Protein AF-A0A923TFW1-F1 (afdb_monomer_lite)

Foldseek 3Di:
DDFAEEEEEDEQQELFHFQLVLLLLVVSVVVCVVRNGAYEYEYAQQAQAQNSHWAWFAFPPPRHIDIDGFDFPDPQSNQFGRQQFTFGDPPRLVVVLVVCVRTFDPVLSVQSNPQDDGTSSSSSVSSCVSVVSCVRYHYDYLLALVLQQQFDDDQWKWFFDDDPNGTGTFTQDNVRWTWGDPDDPDIDTDDRDDDDSSRIGHDLACHVLRNCSRSVHQEYAAEPVRVVRHDCVSPVNYHYDYRDDDPSRSHGDRD

Radius of gyration: 18.61 Å; chains: 1; bounding box: 40×53×48 Å

Sequence (255 aa):
MSVPVICFGQQPCGFFPRRFLYAKFLTARKLQAEIGGEIVFFYHDSDHDPRETQTTLRHRKTDAPLTFNFAFTNKTQRKFSPLYAKKIPAGWRDTTARQLPAYVAPHYVEIFKAITADTIADFCLEMYRAMNLLEGIRVVRSGDPVFRRAACPIRDFFVDVPHEGELVRARCAADGTLQLHEGGSSFITLPVIPFDAAQISPSRDSRLRWMQSVLHCTHYVAGAGEQAYLNHADAPEITFVTRDAIDRSDEAYAD

Structure (mmCIF, N/CA/C/O backbone):
data_AF-A0A923TFW1-F1
#
_entry.id   AF-A0A923TFW1-F1
#
loop_
_atom_site.group_PDB
_atom_site.id
_atom_site.type_symbol
_atom_site.label_atom_id
_atom_site.label_alt_id
_atom_site.label_comp_id
_atom_site.label_asym_id
_atom_site.label_entity_id
_atom_site.label_seq_id
_atom_site.pdbx_PDB_ins_code
_atom_site.Cartn_x
_atom_site.Cartn_y
_atom_site.Cartn_z
_atom_site.occupancy
_atom_site.B_iso_or_equiv
_atom_site.auth_seq_id
_atom_site.auth_comp_id
_atom_site.auth_asym_id
_atom_site.auth_atom_id
_atom_site.pdbx_PDB_model_num
ATOM 1 N N . MET A 1 1 ? -14.209 -28.381 9.411 1.00 61.25 1 MET A N 1
ATOM 2 C CA . MET A 1 1 ? -14.404 -27.158 8.602 1.00 61.25 1 MET A CA 1
ATOM 3 C C . MET A 1 1 ? -13.100 -26.385 8.645 1.00 61.25 1 MET A C 1
ATOM 5 O O . MET A 1 1 ? -12.467 -26.402 9.696 1.00 61.25 1 MET A O 1
ATOM 9 N N . SER A 1 2 ? -12.652 -25.802 7.533 1.00 81.56 2 SER A N 1
ATOM 10 C CA . SER A 1 2 ? -11.473 -24.929 7.545 1.00 81.56 2 SER A CA 1
ATOM 11 C C . SER A 1 2 ? -11.760 -23.690 8.391 1.00 81.56 2 SER A C 1
ATOM 13 O O . SER A 1 2 ? -12.883 -23.187 8.395 1.00 81.56 2 SER A O 1
ATOM 15 N N . VAL A 1 3 ? -10.756 -23.223 9.129 1.00 92.00 3 VAL A N 1
ATOM 16 C CA . VAL A 1 3 ? -10.849 -21.984 9.909 1.00 92.00 3 VAL A CA 1
ATOM 17 C C . VAL A 1 3 ? -11.064 -20.811 8.938 1.00 92.00 3 VAL A C 1
ATOM 19 O O . VAL A 1 3 ? -10.355 -20.760 7.929 1.00 92.00 3 VAL A O 1
ATOM 22 N N . PRO A 1 4 ? -12.022 -19.894 9.182 1.00 96.94 4 PRO A N 1
ATOM 23 C CA . PRO A 1 4 ? -12.229 -18.744 8.310 1.00 96.94 4 PRO A CA 1
ATOM 24 C C . PRO A 1 4 ? -10.965 -17.892 8.170 1.00 96.94 4 PRO A C 1
ATOM 26 O O . PRO A 1 4 ? -10.276 -17.602 9.147 1.00 96.94 4 PRO A O 1
ATOM 29 N N . VAL A 1 5 ? -10.692 -17.467 6.941 1.00 98.25 5 VAL A N 1
ATOM 30 C CA . VAL A 1 5 ? -9.654 -16.489 6.605 1.00 98.25 5 VAL A CA 1
ATOM 31 C C . VAL A 1 5 ? -10.361 -15.236 6.098 1.00 98.25 5 VAL A C 1
ATOM 33 O O . VAL A 1 5 ? -11.019 -15.282 5.050 1.00 98.25 5 VAL A O 1
ATOM 36 N N . ILE A 1 6 ? -10.262 -14.152 6.867 1.00 98.75 6 ILE A N 1
ATOM 37 C CA . ILE A 1 6 ? -10.870 -12.847 6.597 1.00 98.75 6 ILE A CA 1
ATOM 38 C C . ILE A 1 6 ? -9.790 -11.934 6.025 1.00 98.75 6 ILE A C 1
ATOM 40 O O . ILE A 1 6 ? -8.920 -11.450 6.748 1.00 98.75 6 ILE A O 1
ATOM 44 N N . CYS A 1 7 ? -9.840 -11.692 4.721 1.00 98.38 7 CYS A N 1
ATOM 45 C CA . CYS A 1 7 ? -8.867 -10.867 4.020 1.00 98.38 7 CYS A CA 1
ATOM 46 C C . CYS A 1 7 ? -9.390 -9.464 3.731 1.00 98.38 7 CYS A C 1
ATOM 48 O O . CYS A 1 7 ? -10.580 -9.243 3.519 1.00 98.38 7 CYS A O 1
ATOM 50 N N . PHE A 1 8 ? -8.466 -8.522 3.612 1.00 98.12 8 PHE A N 1
ATOM 51 C CA . PHE A 1 8 ? -8.669 -7.292 2.854 1.00 98.12 8 PHE A CA 1
ATOM 52 C C . PHE A 1 8 ? -7.340 -6.807 2.292 1.00 98.12 8 PHE A C 1
ATOM 54 O O . PHE A 1 8 ? -6.283 -6.997 2.897 1.00 98.12 8 PHE A O 1
ATOM 61 N N . GLY A 1 9 ? -7.399 -6.178 1.123 1.00 96.56 9 GLY A N 1
ATOM 62 C CA . GLY A 1 9 ? -6.242 -5.606 0.452 1.00 96.56 9 GLY A CA 1
ATOM 63 C C . GLY A 1 9 ? -6.182 -4.088 0.584 1.00 96.56 9 GLY A C 1
ATOM 64 O O . GLY A 1 9 ? -7.220 -3.422 0.542 1.00 96.56 9 GLY A O 1
ATOM 65 N N . GLN A 1 10 ? -4.981 -3.524 0.735 1.00 97.12 10 GLN A N 1
ATOM 66 C CA . GLN A 1 10 ? -4.751 -2.087 0.545 1.00 97.12 10 GLN A CA 1
ATOM 67 C C . GLN A 1 10 ? -3.275 -1.774 0.280 1.00 97.12 10 GLN A C 1
ATOM 69 O O . GLN A 1 10 ? -2.381 -2.383 0.864 1.00 97.12 10 GLN A O 1
ATOM 74 N N . GLN A 1 11 ? -3.021 -0.800 -0.595 1.00 96.75 11 GLN A N 1
ATOM 75 C CA . GLN A 1 11 ? -1.691 -0.203 -0.775 1.00 96.75 11 GLN A CA 1
ATOM 76 C C . GLN A 1 11 ? -1.267 0.567 0.488 1.00 96.75 11 GLN A C 1
ATOM 78 O O . GLN A 1 11 ? -2.133 0.950 1.275 1.00 96.75 11 GLN A O 1
ATOM 83 N N . PRO A 1 12 ? 0.030 0.865 0.678 1.00 97.81 12 PRO A N 1
ATOM 84 C CA . PRO A 1 12 ? 0.447 1.947 1.568 1.00 97.81 12 PRO A CA 1
ATOM 85 C C . PRO A 1 12 ? -0.367 3.220 1.269 1.00 97.81 12 PRO A C 1
ATOM 87 O O . PRO A 1 12 ? -0.209 3.815 0.204 1.00 97.81 12 PRO A O 1
ATOM 90 N N . CYS A 1 13 ? -1.271 3.611 2.174 1.00 95.88 13 CYS A N 1
ATOM 91 C CA . CYS A 1 13 ? -2.245 4.678 1.927 1.00 95.88 13 CYS A CA 1
ATOM 92 C C . CYS A 1 13 ? -2.162 5.796 2.976 1.00 95.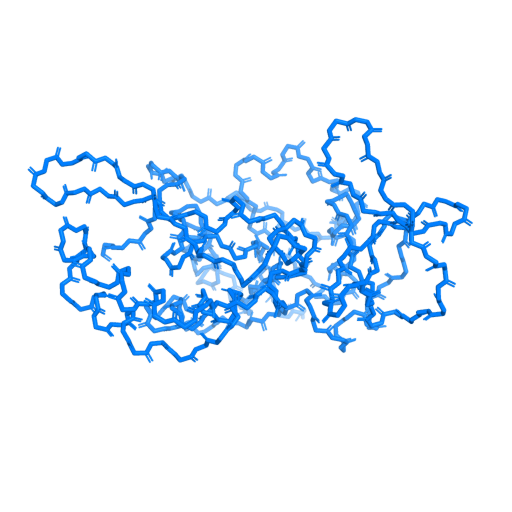88 13 CYS A C 1
ATOM 94 O O . CYS A 1 13 ? -3.109 6.055 3.718 1.00 95.88 13 CYS A O 1
ATOM 96 N N . GLY A 1 14 ? -0.985 6.416 3.058 1.00 97.06 14 GLY A N 1
ATOM 97 C CA . GLY A 1 14 ? -0.655 7.482 4.005 1.00 97.06 14 GLY A CA 1
ATOM 98 C C . GLY A 1 14 ? 0.134 6.977 5.209 1.00 97.06 14 GLY A C 1
ATOM 99 O O . GLY A 1 14 ? -0.030 5.829 5.616 1.00 97.06 14 GLY A O 1
ATOM 100 N N . PHE A 1 15 ? 1.002 7.815 5.783 1.00 97.25 15 PHE A N 1
ATOM 101 C CA . PHE A 1 15 ? 1.741 7.442 6.998 1.00 97.25 15 PHE A CA 1
ATOM 102 C C . PHE A 1 15 ? 0.812 7.341 8.212 1.00 97.25 15 PHE A C 1
ATOM 104 O O . PHE A 1 15 ? 0.999 6.473 9.051 1.00 97.25 15 PHE A O 1
ATOM 111 N N . PHE A 1 16 ? -0.242 8.153 8.255 1.00 98.38 16 PHE A N 1
ATOM 112 C CA . PHE A 1 16 ? -1.469 7.800 8.963 1.00 98.38 16 PHE A CA 1
ATOM 113 C C . PHE A 1 16 ? -2.412 7.157 7.939 1.00 98.38 16 PHE A C 1
ATOM 115 O O . PHE A 1 16 ? -2.596 7.739 6.864 1.00 98.38 16 PHE A O 1
ATOM 122 N N . PRO A 1 17 ? -2.981 5.970 8.210 1.00 97.94 17 PRO A N 1
ATOM 123 C CA . PRO A 1 17 ? -3.784 5.273 7.216 1.00 97.94 17 PRO A CA 1
ATOM 124 C C . PRO A 1 17 ? -5.035 6.086 6.906 1.00 97.94 17 PRO A C 1
ATOM 126 O O . PRO A 1 17 ? -5.664 6.631 7.814 1.00 97.94 17 PRO A O 1
ATOM 129 N N . ARG A 1 18 ? -5.440 6.142 5.636 1.00 98.19 18 ARG A N 1
ATOM 130 C CA . ARG A 1 18 ? -6.745 6.709 5.274 1.00 98.19 18 ARG A CA 1
ATOM 131 C C . ARG A 1 18 ? -7.878 6.026 6.044 1.00 98.19 18 ARG A C 1
ATOM 133 O O . ARG A 1 18 ? -7.847 4.818 6.295 1.00 98.19 18 ARG A O 1
ATOM 140 N N . ARG A 1 19 ? -8.914 6.794 6.375 1.00 97.94 19 ARG A N 1
ATOM 141 C CA . ARG A 1 19 ? -10.078 6.358 7.157 1.00 97.94 19 ARG A CA 1
ATOM 142 C C . ARG A 1 19 ? -10.769 5.142 6.548 1.00 97.94 19 ARG A C 1
ATOM 144 O O . ARG A 1 19 ? -11.216 4.269 7.286 1.00 97.94 19 ARG A O 1
ATOM 151 N N . PHE A 1 20 ? -10.801 4.999 5.221 1.00 97.06 20 PHE A N 1
ATOM 152 C CA . PHE A 1 20 ? -11.355 3.786 4.611 1.00 97.06 20 PHE A CA 1
ATOM 153 C C . PHE A 1 20 ? -10.559 2.510 4.934 1.00 97.06 20 PHE A C 1
ATOM 155 O O . PHE A 1 20 ? -11.159 1.437 4.972 1.00 97.06 20 PHE A O 1
ATOM 162 N N . LEU A 1 21 ? -9.236 2.590 5.141 1.00 97.88 21 LEU A N 1
ATOM 163 C CA . LEU A 1 21 ? -8.425 1.437 5.546 1.00 97.88 21 LEU A CA 1
ATOM 164 C C . LEU A 1 21 ? -8.691 1.124 7.017 1.00 97.88 21 LEU A C 1
ATOM 166 O O . LEU A 1 21 ? -8.893 -0.034 7.369 1.00 97.88 21 LEU A O 1
ATOM 170 N N . TYR A 1 22 ? -8.796 2.157 7.853 1.00 97.94 22 TYR A N 1
ATOM 171 C CA . TYR A 1 22 ? -9.239 1.990 9.234 1.00 97.94 22 TYR A CA 1
ATOM 172 C C . TYR A 1 22 ? -10.606 1.289 9.327 1.00 97.94 22 TYR A C 1
ATOM 174 O O . TYR A 1 22 ? -10.758 0.322 10.071 1.00 97.94 22 TYR A O 1
ATOM 182 N N . ALA A 1 23 ? -11.569 1.684 8.492 1.00 97.94 23 ALA A N 1
ATOM 183 C CA . ALA A 1 23 ? -12.864 1.014 8.409 1.00 97.94 23 ALA A CA 1
ATOM 184 C C . ALA A 1 23 ? -12.744 -0.465 7.987 1.00 97.94 23 ALA A C 1
ATOM 186 O O . ALA A 1 23 ? -13.443 -1.304 8.545 1.00 97.94 23 ALA A O 1
ATOM 187 N N . LYS A 1 24 ? -11.824 -0.821 7.073 1.00 98.31 24 LYS A N 1
ATOM 188 C CA . LYS A 1 24 ? -11.543 -2.235 6.746 1.00 98.31 24 LYS A CA 1
ATOM 189 C C . LYS A 1 24 ? -11.044 -3.013 7.972 1.00 98.31 24 LYS A C 1
ATOM 191 O O . LYS A 1 24 ? -11.519 -4.125 8.194 1.00 98.31 24 LYS A O 1
ATOM 196 N N . PHE A 1 25 ? -10.157 -2.431 8.791 1.00 98.12 25 PHE A N 1
ATOM 197 C CA . PHE A 1 25 ? -9.706 -3.061 10.043 1.00 98.12 25 PHE A CA 1
ATOM 198 C C . PHE A 1 25 ? -10.873 -3.318 11.002 1.00 98.12 25 PHE A C 1
ATOM 200 O O . PHE A 1 25 ? -10.996 -4.421 11.535 1.00 98.12 25 PHE A O 1
ATOM 207 N N . LEU A 1 26 ? -11.746 -2.326 11.206 1.00 98.00 26 LEU A N 1
ATOM 208 C CA . LEU A 1 26 ? -12.904 -2.465 12.092 1.00 98.00 26 LEU A CA 1
ATOM 209 C C . LEU A 1 26 ? -13.892 -3.519 11.595 1.00 98.00 26 LEU A C 1
ATOM 211 O O . LEU A 1 26 ? -14.289 -4.390 12.368 1.00 98.00 26 LEU A O 1
ATOM 215 N N . THR A 1 27 ? -14.244 -3.489 10.309 1.00 98.50 27 THR A N 1
ATOM 216 C CA . THR A 1 27 ? -15.167 -4.469 9.732 1.00 98.50 27 THR A CA 1
ATOM 217 C C . THR A 1 27 ? -14.594 -5.884 9.804 1.00 98.50 27 THR A C 1
ATOM 219 O O . THR A 1 27 ? -15.316 -6.810 10.164 1.00 98.50 27 THR A O 1
ATOM 222 N N . ALA A 1 28 ? -13.296 -6.071 9.540 1.00 98.50 28 ALA A N 1
ATOM 223 C CA . ALA A 1 28 ? -12.659 -7.382 9.659 1.00 98.50 28 ALA A CA 1
ATOM 224 C C . ALA A 1 28 ? -12.670 -7.909 11.103 1.00 98.50 28 ALA A C 1
ATOM 226 O O . ALA A 1 28 ? -12.955 -9.083 11.319 1.00 98.50 28 ALA A O 1
ATOM 227 N N . ARG A 1 29 ? -12.419 -7.044 12.096 1.00 98.56 29 ARG A N 1
ATOM 228 C CA . ARG A 1 29 ? -12.490 -7.400 13.526 1.00 98.56 29 ARG A CA 1
ATOM 229 C C . ARG A 1 29 ? -13.905 -7.750 13.967 1.00 98.56 29 ARG A C 1
ATOM 231 O O . ARG A 1 29 ? -14.094 -8.739 14.667 1.00 98.56 29 ARG A O 1
ATOM 238 N N . LYS A 1 30 ? -14.898 -6.972 13.533 1.00 98.38 30 LYS A N 1
ATOM 239 C CA . LYS A 1 30 ? -16.309 -7.271 13.785 1.00 98.38 30 LYS A CA 1
ATOM 240 C C . LYS A 1 30 ? -16.683 -8.636 13.206 1.00 98.38 30 LYS A C 1
ATOM 242 O O . LYS A 1 30 ? -17.218 -9.470 13.924 1.00 98.38 30 LYS A O 1
ATOM 247 N N . LEU A 1 31 ? -16.317 -8.888 11.949 1.00 98.38 31 LEU A N 1
ATOM 248 C CA . LEU A 1 31 ? -16.569 -10.171 11.302 1.00 98.38 31 LEU A CA 1
ATOM 249 C C . LEU A 1 31 ? -15.861 -11.321 12.034 1.00 98.38 31 LEU A C 1
ATOM 251 O O . LEU A 1 31 ? -16.484 -12.339 12.304 1.00 98.38 31 LEU A O 1
ATOM 255 N N . GLN A 1 32 ? -14.597 -11.149 12.431 1.00 98.44 32 GLN A N 1
ATOM 256 C CA . GLN A 1 32 ? -13.861 -12.150 13.211 1.00 98.44 32 GLN A CA 1
ATOM 257 C C . GLN A 1 32 ? -14.540 -12.452 14.554 1.00 98.44 32 GLN A C 1
ATOM 259 O O . GLN A 1 32 ? -14.561 -13.603 14.977 1.00 98.44 32 GLN A O 1
ATOM 264 N N . ALA A 1 33 ? -15.118 -11.455 15.228 1.00 98.19 33 ALA A N 1
ATOM 265 C CA . ALA A 1 33 ? -15.872 -11.682 16.460 1.00 98.19 33 ALA A CA 1
ATOM 266 C C . ALA A 1 33 ? -17.159 -12.499 16.227 1.00 98.19 33 ALA A C 1
ATOM 268 O O . ALA A 1 33 ? -17.591 -13.223 17.121 1.00 98.19 33 ALA A O 1
ATOM 269 N N . GLU A 1 34 ? -17.754 -12.403 15.035 1.00 97.81 34 GLU A N 1
ATOM 270 C CA . GLU A 1 34 ? -18.970 -13.130 14.653 1.00 97.81 34 GLU A CA 1
ATOM 271 C C . GLU A 1 34 ? -18.682 -14.573 14.207 1.00 97.81 34 GLU A C 1
ATOM 273 O O . GLU A 1 34 ? -19.404 -15.489 14.600 1.00 97.81 34 GLU A O 1
ATOM 278 N N . ILE A 1 35 ? -17.637 -14.792 13.397 1.00 97.56 35 ILE A N 1
ATOM 279 C CA . ILE A 1 35 ? -17.378 -16.093 12.743 1.00 97.56 35 ILE A CA 1
ATOM 280 C C . ILE A 1 35 ? -16.080 -16.782 13.190 1.00 97.56 35 ILE A C 1
ATOM 282 O O . ILE A 1 35 ? -15.797 -17.906 12.770 1.00 97.56 35 ILE A O 1
ATOM 286 N N . GLY A 1 36 ? -15.280 -16.132 14.035 1.00 97.44 36 GLY A N 1
ATOM 287 C CA . GLY A 1 36 ? -13.929 -16.565 14.382 1.00 97.44 36 GLY A CA 1
ATOM 288 C C . GLY A 1 36 ? -12.938 -16.412 13.222 1.00 97.44 36 GLY A C 1
ATOM 289 O O . GLY A 1 36 ? -13.168 -15.687 12.256 1.00 97.44 36 GLY A O 1
ATOM 290 N N . GLY A 1 37 ? -11.817 -17.127 13.313 1.00 97.00 37 GLY A N 1
ATOM 291 C CA . GLY A 1 37 ? -10.827 -17.209 12.238 1.00 97.00 37 GLY A CA 1
ATOM 292 C C . GLY A 1 37 ? -9.665 -16.225 12.334 1.00 97.00 37 GLY A C 1
ATOM 293 O O . GLY A 1 37 ? -9.464 -15.570 13.358 1.00 97.00 37 GLY A O 1
ATOM 294 N N . GLU A 1 38 ? -8.865 -16.155 11.270 1.00 98.12 38 GLU A N 1
ATOM 295 C CA . GLU A 1 38 ? -7.732 -15.232 11.164 1.00 98.12 38 GLU A CA 1
ATOM 296 C C . GLU A 1 38 ? -8.070 -14.014 10.302 1.00 98.12 38 GLU A C 1
ATOM 298 O O . GLU A 1 38 ? -8.762 -14.123 9.288 1.00 98.12 38 GLU A O 1
ATOM 303 N N . ILE A 1 39 ? -7.535 -12.854 10.686 1.00 98.81 39 ILE A N 1
ATOM 304 C CA . ILE A 1 39 ? -7.571 -11.651 9.855 1.00 98.81 39 ILE A CA 1
ATOM 305 C C . ILE A 1 39 ? -6.241 -11.525 9.122 1.00 98.81 39 ILE A C 1
ATOM 307 O O . ILE A 1 39 ? -5.171 -11.557 9.737 1.00 98.81 39 ILE A O 1
ATOM 311 N N . VAL A 1 40 ? -6.314 -11.312 7.813 1.00 98.81 40 VAL A N 1
ATOM 312 C CA . VAL A 1 40 ? -5.158 -11.134 6.942 1.00 98.81 40 VAL A CA 1
ATOM 313 C C . VAL A 1 40 ? -5.249 -9.792 6.232 1.00 98.81 40 VAL A C 1
ATOM 315 O O . VAL A 1 40 ? -6.148 -9.540 5.429 1.00 98.81 40 VAL A O 1
ATOM 318 N N . PHE A 1 41 ? -4.273 -8.932 6.497 1.00 98.81 41 PHE A N 1
ATOM 319 C CA . PHE A 1 41 ? -4.081 -7.709 5.738 1.00 98.81 41 PHE A CA 1
ATOM 320 C C . PHE A 1 41 ? -3.115 -7.972 4.586 1.00 98.81 41 PHE A C 1
ATOM 322 O O . PHE A 1 41 ? -1.909 -8.140 4.792 1.00 98.81 41 PHE A O 1
ATOM 329 N N . PHE A 1 42 ? -3.642 -7.986 3.364 1.00 98.56 42 PHE A N 1
ATOM 330 C CA . PHE A 1 42 ? -2.835 -8.101 2.163 1.00 98.56 42 PHE A CA 1
ATOM 331 C C . PHE A 1 42 ? -2.334 -6.718 1.720 1.00 98.56 42 PHE A C 1
ATOM 333 O O . PHE A 1 42 ? -3.032 -5.920 1.093 1.00 98.56 42 PHE A O 1
ATOM 340 N N . TYR A 1 43 ? -1.098 -6.422 2.097 1.00 98.69 43 TYR A N 1
ATOM 341 C CA . TYR A 1 43 ? -0.455 -5.136 1.911 1.00 98.69 43 TYR A CA 1
ATOM 342 C C . TYR A 1 43 ? 0.125 -5.005 0.498 1.00 98.69 43 TYR A C 1
ATOM 344 O O . TYR A 1 43 ? 1.117 -5.654 0.155 1.00 98.69 43 TYR A O 1
ATOM 352 N N . HIS A 1 44 ? -0.497 -4.168 -0.335 1.00 96.81 44 HIS A N 1
ATOM 353 C CA . HIS A 1 44 ? -0.162 -3.994 -1.755 1.00 96.81 44 HIS A CA 1
ATOM 354 C C . HIS A 1 44 ? 1.019 -3.034 -1.986 1.00 96.81 44 HIS A C 1
ATOM 356 O O . HIS A 1 44 ? 0.934 -2.068 -2.745 1.00 96.81 44 HIS A O 1
ATOM 362 N N . ASP A 1 45 ? 2.127 -3.270 -1.303 1.00 98.31 45 ASP A N 1
ATOM 363 C CA . ASP A 1 45 ? 3.361 -2.489 -1.401 1.00 98.31 45 ASP A CA 1
ATOM 364 C C . ASP A 1 45 ? 4.152 -2.663 -2.709 1.00 98.31 45 ASP A C 1
ATOM 366 O O . ASP A 1 45 ? 5.092 -1.907 -2.957 1.00 98.31 45 ASP A O 1
ATOM 370 N N . SER A 1 46 ? 3.774 -3.619 -3.563 1.00 97.81 46 SER A N 1
ATOM 371 C CA . SER A 1 46 ? 4.314 -3.750 -4.914 1.00 97.81 46 SER A CA 1
ATOM 372 C C . SER A 1 46 ? 3.766 -2.692 -5.859 1.00 97.81 46 SER A C 1
ATOM 374 O O . SER A 1 46 ? 4.335 -2.500 -6.919 1.00 97.81 46 SER A O 1
ATOM 376 N N . ASP A 1 47 ? 2.649 -2.029 -5.552 1.00 96.38 47 ASP A N 1
ATOM 377 C CA . ASP A 1 47 ? 2.199 -0.913 -6.385 1.00 96.38 47 ASP A CA 1
ATOM 378 C C . ASP A 1 47 ? 3.227 0.234 -6.351 1.00 96.38 47 ASP A C 1
ATOM 380 O O . ASP A 1 47 ? 4.045 0.302 -5.438 1.00 96.38 47 ASP A O 1
ATOM 384 N N . HIS A 1 48 ? 3.228 1.117 -7.348 1.00 95.94 48 HIS A N 1
ATOM 385 C CA . HIS A 1 48 ? 4.212 2.193 -7.469 1.00 95.94 48 HIS A CA 1
ATOM 386 C C . HIS A 1 48 ? 3.597 3.597 -7.426 1.00 95.94 48 HIS A C 1
ATOM 388 O O . HIS A 1 48 ? 4.362 4.559 -7.512 1.00 95.94 48 HIS A O 1
ATOM 394 N N . ASP A 1 49 ? 2.273 3.756 -7.301 1.00 95.56 49 ASP A N 1
ATOM 395 C CA . ASP A 1 49 ? 1.636 5.079 -7.326 1.00 95.56 49 ASP A CA 1
ATOM 396 C C . ASP A 1 49 ? 1.923 5.890 -6.041 1.00 95.56 49 ASP A C 1
ATOM 398 O O . ASP A 1 49 ? 1.394 5.577 -4.972 1.00 95.56 49 ASP A O 1
ATOM 402 N N . PRO A 1 50 ? 2.723 6.974 -6.111 1.00 94.44 50 PRO A N 1
ATOM 403 C CA . PRO A 1 50 ? 3.034 7.803 -4.947 1.00 94.44 50 PRO A CA 1
ATOM 404 C C . PRO A 1 50 ? 1.856 8.667 -4.467 1.00 94.44 50 PRO A C 1
ATOM 406 O O . PRO A 1 50 ? 1.970 9.349 -3.450 1.00 94.44 50 PRO A O 1
ATOM 409 N N . ARG A 1 51 ? 0.747 8.738 -5.211 1.00 95.94 51 ARG A N 1
ATOM 410 C CA . ARG A 1 51 ? -0.443 9.498 -4.794 1.00 95.94 51 ARG A CA 1
ATOM 411 C C . ARG A 1 51 ? -1.219 8.765 -3.712 1.00 95.94 51 ARG A C 1
ATOM 413 O O . ARG A 1 51 ? -1.841 9.406 -2.871 1.00 95.94 51 ARG A O 1
ATOM 420 N N . GLU A 1 52 ? -1.132 7.441 -3.679 1.00 95.00 52 GLU A N 1
ATOM 421 C CA . GLU A 1 52 ? -1.806 6.646 -2.654 1.00 95.00 52 GLU A CA 1
ATOM 422 C C . GLU A 1 52 ? -1.265 6.953 -1.256 1.00 95.00 52 GLU A C 1
ATOM 424 O O . GLU A 1 52 ? -2.022 6.982 -0.292 1.00 95.00 52 GLU A O 1
ATOM 429 N N . THR A 1 53 ? 0.006 7.342 -1.143 1.00 96.56 53 THR A N 1
ATOM 430 C CA . THR A 1 53 ? 0.649 7.651 0.141 1.00 96.56 53 THR A CA 1
ATOM 431 C C . THR A 1 53 ? 0.372 9.062 0.661 1.00 96.56 53 THR A C 1
ATOM 433 O O . THR A 1 53 ? 0.924 9.468 1.687 1.00 96.56 53 THR A O 1
ATOM 436 N N . GLN A 1 54 ? -0.480 9.829 -0.023 1.00 98.19 54 GLN A N 1
ATOM 437 C CA . GLN A 1 54 ? -0.942 11.121 0.472 1.00 98.19 54 GLN A CA 1
ATOM 438 C C . GLN A 1 54 ? -1.699 10.961 1.793 1.00 98.19 54 GLN A C 1
ATOM 440 O O . GLN A 1 54 ? -2.589 10.120 1.918 1.00 98.19 54 GLN A O 1
ATOM 445 N N . THR A 1 55 ? -1.341 11.802 2.761 1.00 98.56 55 THR A N 1
ATOM 446 C CA . THR A 1 55 ? -1.902 11.827 4.114 1.00 98.56 55 THR A CA 1
ATOM 447 C C . THR A 1 55 ? -2.569 13.178 4.337 1.00 98.56 55 THR A C 1
ATOM 449 O O . THR A 1 55 ? -1.888 14.178 4.571 1.00 98.56 55 THR A O 1
ATOM 452 N N . THR A 1 56 ? -3.893 13.233 4.216 1.00 98.56 56 THR A N 1
ATOM 453 C CA . THR A 1 56 ? -4.663 14.466 4.428 1.00 98.56 56 THR A CA 1
ATOM 454 C C . THR A 1 56 ? -5.118 14.552 5.878 1.00 98.56 56 THR A C 1
ATOM 456 O O . THR A 1 56 ? -5.850 13.686 6.342 1.00 98.56 56 THR A O 1
ATOM 459 N N . LEU A 1 57 ? -4.681 15.589 6.590 1.00 98.38 57 LEU A N 1
ATOM 460 C CA . LEU A 1 57 ? -5.020 15.851 7.990 1.00 98.38 57 LEU A CA 1
ATOM 461 C C . LEU A 1 57 ? -5.690 17.218 8.120 1.00 98.38 57 LEU A C 1
ATOM 463 O O . LEU A 1 57 ? -5.415 18.121 7.329 1.00 98.38 57 LEU A O 1
ATOM 467 N N . ARG A 1 58 ? -6.520 17.405 9.147 1.00 97.62 58 ARG A N 1
ATOM 468 C CA . ARG A 1 58 ? -7.186 18.686 9.417 1.00 97.62 58 ARG A CA 1
ATOM 469 C C . ARG A 1 58 ? -6.516 19.442 10.545 1.00 97.62 58 ARG A C 1
ATOM 471 O O . ARG A 1 58 ? -6.110 18.872 11.553 1.00 97.62 58 ARG A O 1
ATOM 478 N N . HIS A 1 59 ? -6.381 20.747 10.361 1.00 97.75 59 HIS A N 1
ATOM 479 C CA . HIS A 1 59 ? -5.794 21.616 11.364 1.00 97.75 59 HIS A CA 1
ATOM 480 C C . HIS A 1 59 ? -6.694 21.674 12.605 1.00 97.75 59 HIS A C 1
ATOM 482 O O . HIS A 1 59 ? -7.860 22.056 12.522 1.00 97.75 59 HIS A O 1
ATOM 488 N N . ARG A 1 60 ? -6.144 21.375 13.784 1.00 95.75 60 ARG A N 1
ATOM 489 C CA . ARG A 1 60 ? -6.912 21.152 15.024 1.00 95.75 60 ARG A CA 1
ATOM 490 C C . ARG A 1 60 ? -7.744 22.349 15.496 1.00 95.75 60 ARG A C 1
ATOM 492 O O . ARG A 1 60 ? -8.659 22.163 16.287 1.00 95.75 60 ARG A O 1
ATOM 499 N N . LYS A 1 61 ? -7.410 23.574 15.065 1.00 95.56 61 LYS A N 1
ATOM 500 C CA . LYS A 1 61 ? -8.147 24.799 15.447 1.00 95.56 61 LYS A CA 1
ATOM 501 C C . LYS A 1 61 ? -9.102 25.320 14.377 1.00 95.56 61 LYS A C 1
ATOM 503 O O . LYS A 1 61 ? -10.043 26.023 14.716 1.00 95.56 61 LYS A O 1
ATOM 508 N N . THR A 1 62 ? -8.813 25.071 13.103 1.00 97.06 62 THR A N 1
ATOM 509 C CA . THR A 1 62 ? -9.533 25.703 11.978 1.00 97.06 62 THR A CA 1
ATOM 510 C C . THR A 1 62 ? -10.269 24.692 11.114 1.00 97.06 62 THR A C 1
ATOM 512 O O . THR A 1 62 ? -10.973 25.095 10.198 1.00 97.06 62 THR A O 1
ATOM 515 N N . ASP A 1 63 ? -10.060 23.399 11.365 1.00 95.94 63 ASP A N 1
ATOM 516 C CA . ASP A 1 63 ? -10.564 22.274 10.577 1.00 95.94 63 ASP A CA 1
ATOM 517 C C . ASP A 1 63 ? -10.120 22.272 9.098 1.00 95.94 63 ASP A C 1
ATOM 519 O O . ASP A 1 63 ? -10.529 21.425 8.309 1.00 95.94 63 ASP A O 1
ATOM 523 N N . ALA A 1 64 ? -9.230 23.188 8.703 1.00 97.56 64 ALA A N 1
ATOM 524 C CA . ALA A 1 64 ? -8.738 23.285 7.335 1.00 97.56 64 ALA A CA 1
ATOM 525 C C . ALA A 1 64 ? -7.866 22.062 6.977 1.00 97.56 64 ALA A C 1
ATOM 527 O O . ALA A 1 64 ? -6.950 21.736 7.741 1.00 97.56 64 ALA A O 1
ATOM 528 N N . PRO A 1 65 ? -8.103 21.394 5.832 1.00 97.62 65 PRO A N 1
ATOM 529 C CA . PRO A 1 65 ? -7.320 20.233 5.427 1.00 97.62 65 PRO A CA 1
ATOM 530 C C . PRO A 1 65 ? -5.957 20.638 4.850 1.00 97.62 65 PRO A C 1
ATOM 532 O O . PRO A 1 65 ? -5.852 21.572 4.055 1.00 97.62 65 PRO A O 1
ATOM 535 N N . LEU A 1 66 ? -4.918 19.874 5.189 1.00 97.94 66 LEU A N 1
ATOM 536 C CA . LEU A 1 66 ? -3.611 19.902 4.539 1.00 97.94 66 LEU A CA 1
ATOM 537 C C . LEU A 1 66 ? -3.215 18.484 4.127 1.00 97.94 66 LEU A C 1
ATOM 539 O O . LEU A 1 66 ? -3.321 17.541 4.909 1.00 97.94 66 LEU A O 1
ATOM 543 N N . THR A 1 67 ? -2.730 18.342 2.894 1.00 98.44 67 THR A N 1
ATOM 544 C CA . THR A 1 67 ? -2.237 17.063 2.376 1.00 98.44 67 THR A CA 1
ATOM 545 C C . THR A 1 67 ? -0.720 17.006 2.448 1.00 98.44 67 THR A C 1
ATOM 547 O O . THR A 1 67 ? -0.026 17.778 1.789 1.00 98.44 67 THR A O 1
ATOM 550 N N . PHE A 1 68 ? -0.217 16.047 3.216 1.00 98.31 68 PHE A N 1
ATOM 551 C CA . PHE A 1 68 ? 1.191 15.681 3.287 1.00 98.31 68 PHE A CA 1
ATOM 552 C C . PHE A 1 68 ? 1.487 14.533 2.322 1.00 98.31 68 PHE A C 1
ATOM 554 O O . PHE A 1 68 ? 0.610 13.733 1.992 1.00 98.31 68 PHE A O 1
ATOM 561 N N . ASN A 1 69 ? 2.740 14.412 1.892 1.00 97.94 69 ASN A N 1
ATOM 562 C CA . ASN A 1 69 ? 3.223 13.214 1.216 1.00 97.94 69 ASN A CA 1
ATOM 563 C C . ASN A 1 69 ? 4.714 13.006 1.508 1.00 97.94 69 ASN A C 1
ATOM 565 O O . ASN A 1 69 ? 5.409 13.918 1.970 1.00 97.94 69 ASN A O 1
ATOM 569 N N . PHE A 1 70 ? 5.203 11.810 1.208 1.00 98.06 70 PHE A N 1
ATOM 570 C CA . PHE A 1 70 ? 6.625 11.514 1.214 1.00 98.06 70 PHE A CA 1
ATOM 571 C C . PHE A 1 70 ? 7.362 12.338 0.154 1.00 98.06 70 PHE A C 1
ATOM 573 O O . PHE A 1 70 ? 6.848 12.601 -0.938 1.00 98.06 70 PHE A O 1
ATOM 580 N N . ALA A 1 71 ? 8.589 12.734 0.483 1.00 96.81 71 ALA A N 1
ATOM 581 C CA . ALA A 1 71 ? 9.577 13.093 -0.523 1.00 96.81 71 ALA A CA 1
ATOM 582 C C . ALA A 1 71 ? 10.228 11.817 -1.083 1.00 96.81 71 ALA A C 1
ATOM 584 O O . ALA A 1 71 ? 10.159 10.754 -0.472 1.00 96.81 71 ALA A O 1
ATOM 585 N N . PHE A 1 72 ? 10.880 11.934 -2.239 1.00 95.19 72 PHE A N 1
ATOM 586 C CA . PHE A 1 72 ? 11.529 10.818 -2.933 1.00 95.19 72 PHE A CA 1
ATOM 587 C C . PHE A 1 72 ? 12.977 11.190 -3.226 1.00 95.19 72 PHE A C 1
ATOM 589 O O . PHE A 1 72 ? 13.252 12.347 -3.546 1.00 95.19 72 PHE A O 1
ATOM 596 N N . THR A 1 73 ? 13.897 10.229 -3.153 1.00 95.31 73 THR A N 1
ATOM 597 C CA . THR A 1 73 ? 15.329 10.497 -3.380 1.00 95.31 73 THR A CA 1
ATOM 598 C C . THR A 1 73 ? 15.636 10.919 -4.815 1.00 95.31 73 THR A C 1
ATOM 600 O O . THR A 1 73 ? 16.599 11.643 -5.042 1.00 95.31 73 THR A O 1
ATOM 603 N N . ASN A 1 74 ? 14.828 10.492 -5.791 1.00 97.00 74 ASN A N 1
ATOM 604 C CA . ASN A 1 74 ? 14.936 10.914 -7.187 1.00 97.00 74 ASN A CA 1
ATOM 605 C C . ASN A 1 74 ? 13.621 10.711 -7.965 1.00 97.00 74 ASN A C 1
ATOM 607 O O . ASN A 1 74 ? 12.637 10.148 -7.472 1.00 97.00 74 ASN A O 1
ATOM 611 N N . LYS A 1 75 ? 13.605 11.210 -9.208 1.00 96.19 75 LYS A N 1
ATOM 612 C CA . LYS A 1 75 ? 12.452 11.154 -10.119 1.00 96.19 75 LYS A CA 1
ATOM 613 C C . LYS A 1 75 ? 12.100 9.720 -10.527 1.00 96.19 75 LYS A C 1
ATOM 615 O O . LYS A 1 75 ? 10.911 9.409 -10.604 1.00 96.19 75 LYS A O 1
ATOM 620 N N . THR A 1 76 ? 13.102 8.875 -10.758 1.00 97.19 76 THR A N 1
ATOM 621 C CA . THR A 1 76 ? 12.940 7.476 -11.180 1.00 97.19 76 THR A CA 1
ATOM 622 C C . THR A 1 76 ? 12.186 6.690 -10.115 1.00 97.19 76 THR A C 1
ATOM 624 O O . THR A 1 76 ? 11.135 6.117 -10.409 1.00 97.19 76 THR A O 1
ATOM 627 N N . GLN A 1 77 ? 12.598 6.799 -8.847 1.00 97.38 77 GLN A N 1
ATOM 628 C CA . GLN A 1 77 ? 11.862 6.195 -7.741 1.00 97.38 77 GLN A CA 1
ATOM 629 C C . GLN A 1 77 ? 10.452 6.739 -7.608 1.00 97.38 77 GLN A C 1
ATOM 631 O O . GLN A 1 77 ? 9.505 5.960 -7.506 1.00 97.38 77 GLN A O 1
ATOM 636 N N . ARG A 1 78 ? 10.286 8.069 -7.647 1.00 96.38 78 ARG A N 1
ATOM 637 C CA . ARG A 1 78 ? 8.963 8.693 -7.544 1.00 96.38 78 ARG A CA 1
ATOM 638 C C . ARG A 1 78 ? 7.998 8.121 -8.578 1.00 96.38 78 ARG A C 1
ATOM 640 O O . ARG A 1 78 ? 6.875 7.790 -8.208 1.00 96.38 78 ARG A O 1
ATOM 647 N N . LYS A 1 79 ? 8.425 8.000 -9.836 1.00 96.31 79 LYS A N 1
ATOM 648 C CA . LYS A 1 79 ? 7.561 7.556 -10.932 1.00 96.31 79 LYS A CA 1
ATOM 649 C C . LYS A 1 79 ? 7.365 6.041 -10.985 1.00 96.31 79 LYS A C 1
ATOM 651 O O . LYS A 1 79 ? 6.243 5.609 -11.205 1.00 96.31 79 LYS A O 1
ATOM 656 N N . PHE A 1 80 ? 8.423 5.256 -10.795 1.00 97.81 80 PHE A N 1
ATOM 657 C CA . PHE A 1 80 ? 8.434 3.874 -11.286 1.00 97.81 80 PHE A CA 1
ATOM 658 C C . PHE A 1 80 ? 8.752 2.817 -10.235 1.00 97.81 80 PHE A C 1
ATOM 660 O O . PHE A 1 80 ? 8.363 1.665 -10.410 1.00 97.81 80 PHE A O 1
ATOM 667 N N . SER A 1 81 ? 9.453 3.163 -9.153 1.00 98.38 81 SER A N 1
ATOM 668 C CA . SER A 1 81 ? 9.788 2.164 -8.132 1.00 98.38 81 SER A CA 1
ATOM 669 C C . SER A 1 81 ? 8.550 1.705 -7.367 1.00 98.38 81 SER A C 1
ATOM 671 O O . SER A 1 81 ? 7.720 2.554 -7.026 1.00 98.38 81 SER A O 1
ATOM 673 N N . PRO A 1 82 ? 8.416 0.404 -7.060 1.00 98.31 82 PRO A N 1
ATOM 674 C CA . PRO A 1 82 ? 7.366 -0.073 -6.168 1.00 98.31 82 PRO A CA 1
ATOM 675 C C . PRO A 1 82 ? 7.520 0.564 -4.781 1.00 98.31 82 PRO A C 1
ATOM 677 O O . PRO A 1 82 ? 8.624 0.931 -4.373 1.00 98.31 82 PRO A O 1
ATOM 680 N N . LEU A 1 83 ? 6.421 0.720 -4.044 1.00 98.44 83 LEU A N 1
ATOM 681 C CA . LEU A 1 83 ? 6.387 1.440 -2.768 1.00 98.44 83 LEU A CA 1
ATOM 682 C C . LEU A 1 83 ? 7.318 0.825 -1.712 1.00 98.44 83 LEU A C 1
ATOM 684 O O . LEU A 1 83 ? 7.871 1.570 -0.904 1.00 98.44 83 LEU A O 1
ATOM 688 N N . TYR A 1 84 ? 7.550 -0.492 -1.751 1.00 98.50 84 TYR A N 1
ATOM 689 C CA . TYR A 1 84 ? 8.530 -1.160 -0.882 1.00 98.50 84 TYR A CA 1
ATOM 690 C C . TYR A 1 84 ? 9.993 -0.806 -1.194 1.00 98.50 84 TYR A C 1
ATOM 692 O O . TYR A 1 84 ? 10.861 -1.035 -0.362 1.00 98.50 84 TYR A O 1
ATOM 700 N N . ALA A 1 85 ? 10.283 -0.253 -2.375 1.00 98.19 85 ALA A N 1
ATOM 701 C CA . ALA A 1 85 ? 11.629 0.143 -2.794 1.00 98.19 85 ALA A CA 1
ATOM 702 C C . ALA A 1 85 ? 11.817 1.669 -2.866 1.00 98.19 85 ALA A C 1
ATOM 704 O O . ALA A 1 85 ? 12.941 2.139 -3.055 1.00 98.19 85 ALA A O 1
ATOM 705 N N . LYS A 1 86 ? 10.743 2.462 -2.727 1.00 97.88 86 LYS A N 1
ATOM 706 C CA . LYS A 1 86 ? 10.834 3.928 -2.687 1.00 97.88 86 LYS A CA 1
ATOM 707 C C . LYS A 1 86 ? 11.439 4.374 -1.355 1.00 97.88 86 LYS A C 1
ATOM 709 O O . LYS A 1 86 ? 10.796 4.268 -0.311 1.00 97.88 86 LYS A O 1
ATOM 714 N N . LYS A 1 87 ? 12.658 4.899 -1.418 1.00 98.19 87 LYS A N 1
ATOM 715 C CA . LYS A 1 87 ? 13.447 5.410 -0.298 1.00 98.19 87 LYS A CA 1
ATOM 716 C C . LYS A 1 87 ? 12.981 6.805 0.110 1.00 98.19 87 LYS A C 1
ATOM 718 O O . LYS A 1 87 ? 12.669 7.653 -0.734 1.00 98.19 87 LYS A O 1
ATOM 723 N N . ILE A 1 88 ? 13.005 7.051 1.411 1.00 98.00 88 ILE A N 1
ATOM 724 C CA . ILE A 1 88 ? 12.684 8.334 2.028 1.00 98.00 88 ILE A CA 1
ATOM 725 C C . ILE A 1 88 ? 13.982 9.154 2.156 1.00 98.00 88 ILE A C 1
ATOM 727 O O . ILE A 1 88 ? 14.955 8.670 2.730 1.00 98.00 88 ILE A O 1
ATOM 731 N N . PRO A 1 89 ? 14.044 10.397 1.639 1.00 97.44 89 PRO A N 1
ATOM 732 C CA . PRO A 1 89 ? 15.217 11.252 1.810 1.00 97.44 89 PRO A CA 1
ATOM 733 C C . PRO A 1 89 ? 15.501 11.598 3.276 1.00 97.44 89 PRO A C 1
ATOM 735 O O . PRO A 1 89 ? 14.583 11.895 4.048 1.00 97.44 89 PRO A O 1
ATOM 738 N N . ALA A 1 90 ? 16.786 11.668 3.632 1.00 95.56 90 ALA A N 1
ATOM 739 C CA . ALA A 1 90 ? 17.223 12.146 4.941 1.00 95.56 90 ALA A CA 1
ATOM 740 C C . ALA A 1 90 ? 16.642 13.541 5.254 1.00 95.56 90 ALA A C 1
ATOM 742 O O . ALA A 1 90 ? 16.527 14.400 4.379 1.00 95.56 90 ALA A O 1
ATOM 743 N N . GLY A 1 91 ? 16.246 13.764 6.510 1.00 95.62 91 GLY A N 1
ATOM 744 C CA . GLY A 1 91 ? 15.653 15.027 6.971 1.00 95.62 91 GLY A CA 1
ATOM 745 C C . GLY A 1 91 ? 14.178 15.250 6.592 1.00 95.62 91 GLY A C 1
ATOM 746 O O . GLY A 1 91 ? 13.558 16.186 7.112 1.00 95.62 91 GLY A O 1
ATOM 747 N N . TRP A 1 92 ? 13.572 14.396 5.749 1.00 97.75 92 TRP A N 1
ATOM 748 C CA . TRP A 1 92 ? 12.133 14.473 5.449 1.00 97.75 92 TRP A CA 1
ATOM 749 C C . TRP A 1 92 ? 11.284 14.276 6.710 1.00 97.75 92 TRP A C 1
ATOM 751 O O . TRP A 1 92 ? 10.366 15.063 6.962 1.00 97.75 92 TRP A O 1
ATOM 761 N N . ARG A 1 93 ? 11.617 13.266 7.526 1.00 97.50 93 ARG A N 1
ATOM 762 C CA . ARG A 1 93 ? 10.893 12.948 8.765 1.00 97.50 93 ARG A CA 1
ATOM 763 C C . ARG A 1 93 ? 10.902 14.141 9.715 1.00 97.50 93 ARG A C 1
ATOM 765 O O . ARG A 1 93 ? 9.840 14.587 10.132 1.00 97.50 93 ARG A O 1
ATOM 772 N N . ASP A 1 94 ? 12.066 14.728 9.975 1.00 96.94 94 ASP A N 1
ATOM 773 C CA . ASP A 1 94 ? 12.201 15.859 10.904 1.00 96.94 94 ASP A CA 1
ATOM 774 C C . ASP A 1 94 ? 11.456 17.106 10.402 1.00 96.94 94 ASP A C 1
ATOM 776 O O . ASP A 1 94 ? 10.839 17.846 11.170 1.00 96.94 94 ASP A O 1
ATOM 780 N N . THR A 1 95 ? 11.457 17.336 9.088 1.00 97.69 95 THR A N 1
ATOM 781 C CA . THR A 1 95 ? 10.718 18.450 8.475 1.00 97.69 95 THR A CA 1
ATOM 782 C C . THR A 1 95 ? 9.207 18.250 8.537 1.00 97.69 95 THR A C 1
ATOM 784 O O . THR A 1 95 ? 8.474 19.205 8.802 1.00 97.69 95 THR A O 1
ATOM 787 N N . THR A 1 96 ? 8.736 17.021 8.345 1.00 98.12 96 THR A N 1
ATOM 788 C CA . THR A 1 96 ? 7.312 16.680 8.453 1.00 98.12 96 THR A CA 1
ATOM 789 C C . THR A 1 96 ? 6.858 16.730 9.912 1.00 98.12 96 THR A C 1
ATOM 791 O O . THR A 1 96 ? 5.870 17.392 10.223 1.00 98.12 96 THR A O 1
ATOM 794 N N . ALA A 1 97 ? 7.629 16.144 10.833 1.00 98.06 97 ALA A N 1
ATOM 795 C CA . ALA A 1 97 ? 7.323 16.088 12.262 1.00 98.06 97 ALA A CA 1
ATOM 796 C C . ALA A 1 97 ? 7.140 17.476 12.895 1.00 98.06 97 ALA A C 1
ATOM 798 O O . ALA A 1 97 ? 6.290 17.640 13.766 1.00 98.06 97 ALA A O 1
ATOM 799 N N . ARG A 1 98 ? 7.880 18.497 12.434 1.00 98.12 98 ARG A N 1
ATOM 800 C CA . ARG A 1 98 ? 7.720 19.892 12.891 1.00 98.12 98 ARG A CA 1
ATOM 801 C C . ARG A 1 98 ? 6.347 20.492 12.579 1.00 98.12 98 ARG A C 1
ATOM 803 O O . ARG A 1 98 ? 5.923 21.410 13.273 1.00 98.12 98 ARG A O 1
ATOM 810 N N . GLN A 1 99 ? 5.661 19.994 11.554 1.00 98.06 99 GLN A N 1
ATOM 811 C CA . GLN A 1 99 ? 4.356 20.504 11.127 1.00 98.06 99 GLN A CA 1
ATOM 812 C C . GLN A 1 99 ? 3.194 19.784 11.825 1.00 98.06 99 GLN A C 1
ATOM 814 O O . GLN A 1 99 ? 2.147 20.387 12.049 1.00 98.06 99 GLN A O 1
ATOM 819 N N . LEU A 1 100 ? 3.382 18.518 12.215 1.00 98.25 100 LEU A N 1
ATOM 820 C CA . LEU A 1 100 ? 2.329 17.650 12.755 1.00 98.25 100 LEU A CA 1
ATOM 821 C C . LEU A 1 100 ? 1.604 18.149 14.025 1.00 98.25 100 LEU A C 1
ATOM 823 O O . LEU A 1 100 ? 0.405 17.884 14.117 1.00 98.25 100 LEU A O 1
ATOM 827 N N . PRO A 1 101 ? 2.213 18.892 14.979 1.00 98.06 101 PRO A N 1
ATOM 828 C CA . PRO A 1 101 ? 1.513 19.329 16.197 1.00 98.06 101 PRO A CA 1
ATOM 829 C C . PRO A 1 101 ? 0.248 20.167 15.953 1.00 98.06 101 PRO A C 1
ATOM 831 O O . PRO A 1 101 ? -0.646 20.215 16.802 1.00 98.06 101 PRO A O 1
ATOM 834 N N . ALA A 1 102 ? 0.160 20.824 14.794 1.00 98.06 102 ALA A N 1
ATOM 835 C CA . ALA A 1 102 ? -1.010 21.595 14.387 1.00 98.06 102 ALA A CA 1
ATOM 836 C C . ALA A 1 102 ? -2.176 20.719 13.880 1.00 98.06 102 ALA A C 1
ATOM 838 O O . ALA A 1 102 ? -3.298 21.211 13.768 1.00 98.06 102 ALA A O 1
ATOM 839 N N . TYR A 1 103 ? -1.931 19.433 13.610 1.00 98.25 103 TYR A N 1
ATOM 840 C CA . TYR A 1 103 ? -2.856 18.519 12.930 1.00 98.25 103 TYR A CA 1
ATOM 841 C C . TYR A 1 103 ? -3.225 17.285 13.758 1.00 98.25 103 TYR A C 1
ATOM 843 O O . TYR A 1 103 ? -4.352 16.819 13.665 1.00 98.25 103 TYR A O 1
ATOM 851 N N . VAL A 1 104 ? -2.318 16.775 14.595 1.00 98.00 104 VAL A N 1
ATOM 852 C CA . VAL A 1 104 ? -2.550 15.553 15.388 1.00 98.00 104 VAL A CA 1
ATOM 853 C C . VAL A 1 104 ? -2.243 15.761 16.870 1.00 98.00 104 VAL A C 1
ATOM 855 O O . VAL A 1 104 ? -1.614 16.746 17.272 1.00 98.00 104 VAL A O 1
ATOM 858 N N . ALA A 1 105 ? -2.726 14.847 17.709 1.00 97.00 105 ALA A N 1
ATOM 859 C CA . ALA A 1 105 ? -2.410 14.839 19.132 1.00 97.00 105 ALA A CA 1
ATOM 860 C C . ALA A 1 105 ? -0.905 14.573 19.377 1.00 97.00 105 ALA A C 1
ATOM 862 O O . ALA A 1 105 ? -0.265 13.897 18.569 1.00 97.00 105 ALA A O 1
ATOM 863 N N . PRO A 1 106 ? -0.325 15.051 20.500 1.00 97.25 106 PRO A N 1
ATOM 864 C CA . PRO A 1 106 ? 1.106 14.898 20.778 1.00 97.25 106 PRO A CA 1
ATOM 865 C C . PRO A 1 106 ? 1.616 13.455 20.697 1.00 97.25 106 PRO A C 1
ATOM 867 O O . PRO A 1 106 ? 2.694 13.225 20.164 1.00 97.25 106 PRO A O 1
ATOM 870 N N . HIS A 1 107 ? 0.829 12.476 21.150 1.00 96.88 107 HIS A N 1
ATOM 871 C CA . HIS A 1 107 ? 1.241 11.071 21.122 1.00 96.88 107 HIS A CA 1
ATOM 872 C C . HIS A 1 107 ? 1.469 10.547 19.690 1.00 96.88 107 HIS A C 1
ATOM 874 O O . HIS A 1 107 ? 2.421 9.809 19.460 1.00 96.88 107 HIS A O 1
ATOM 880 N N . TYR A 1 108 ? 0.674 10.986 18.707 1.00 98.06 108 TYR A N 1
ATOM 881 C CA . TYR A 1 108 ? 0.874 10.628 17.300 1.00 98.06 108 TYR A CA 1
ATOM 882 C C . TYR A 1 108 ? 2.112 11.293 16.690 1.00 98.06 108 TYR A C 1
ATOM 884 O O . TYR A 1 108 ? 2.748 10.716 15.808 1.00 98.06 108 TYR A O 1
ATOM 892 N N . VAL A 1 109 ? 2.495 12.480 17.176 1.00 98.38 109 VAL A N 1
ATOM 893 C CA . VAL A 1 109 ? 3.766 13.115 16.790 1.00 98.38 109 VAL A CA 1
ATOM 894 C C . VAL A 1 109 ? 4.949 12.288 17.293 1.00 98.38 109 VAL A C 1
ATOM 896 O O . VAL A 1 109 ? 5.906 12.082 16.550 1.00 98.38 109 VAL A O 1
ATOM 899 N N . GLU A 1 110 ? 4.882 11.793 18.528 1.00 98.25 110 GLU A N 1
ATOM 900 C CA . GLU A 1 110 ? 5.946 10.963 19.100 1.00 98.25 110 GLU A CA 1
ATOM 901 C C . GLU A 1 110 ? 6.040 9.594 18.416 1.00 98.25 110 GLU A C 1
ATOM 903 O O . GLU A 1 110 ? 7.143 9.178 18.066 1.00 98.25 110 GLU A O 1
ATOM 908 N N . ILE A 1 111 ? 4.902 8.956 18.108 1.00 98.25 111 ILE A N 1
ATOM 909 C CA . ILE A 1 111 ? 4.864 7.747 17.268 1.00 98.25 111 ILE A CA 1
ATOM 910 C C . ILE A 1 111 ? 5.572 8.006 15.933 1.00 98.25 111 ILE A C 1
ATOM 912 O O . ILE A 1 111 ? 6.481 7.266 15.571 1.00 98.25 111 ILE A O 1
ATOM 916 N N . PHE A 1 112 ? 5.214 9.087 15.231 1.00 98.62 112 PHE A N 1
ATOM 917 C CA . PHE A 1 112 ? 5.804 9.425 13.934 1.00 98.62 112 PHE A CA 1
ATOM 918 C C . PHE A 1 112 ? 7.322 9.640 14.001 1.00 98.62 112 PHE A C 1
ATOM 920 O O . PHE A 1 112 ? 8.056 9.202 13.115 1.00 98.62 112 PHE A O 1
ATOM 927 N N . LYS A 1 113 ? 7.816 10.313 15.046 1.00 98.25 113 LYS A N 1
ATOM 928 C CA . LYS A 1 113 ? 9.257 10.537 15.243 1.00 98.25 113 LYS A CA 1
ATOM 929 C C . LYS A 1 113 ? 10.023 9.243 15.522 1.00 98.25 113 LYS A C 1
ATOM 931 O O . LYS A 1 113 ? 11.198 9.167 15.168 1.00 98.25 113 LYS A O 1
ATOM 936 N N . ALA A 1 114 ? 9.380 8.263 16.155 1.00 98.12 114 ALA A N 1
ATOM 937 C CA . ALA A 1 114 ? 10.003 7.005 16.550 1.00 98.12 114 ALA A CA 1
ATOM 938 C C . ALA A 1 114 ? 10.185 6.009 15.390 1.00 98.12 114 ALA A C 1
ATOM 940 O O . ALA A 1 114 ? 10.989 5.091 15.517 1.00 98.12 114 ALA A O 1
ATOM 941 N N . ILE A 1 115 ? 9.479 6.185 14.268 1.00 98.25 115 ILE A N 1
ATOM 942 C CA . ILE A 1 115 ? 9.574 5.300 13.095 1.00 98.25 115 ILE A CA 1
ATOM 943 C C . ILE A 1 115 ? 10.963 5.379 12.469 1.00 98.25 115 ILE A C 1
ATOM 945 O O . ILE A 1 115 ? 11.423 6.479 12.156 1.00 98.25 115 ILE A O 1
ATOM 949 N N . THR A 1 116 ? 11.614 4.236 12.239 1.00 96.50 116 THR A N 1
ATOM 950 C CA . THR A 1 116 ? 12.986 4.174 11.695 1.00 96.50 116 THR A CA 1
ATOM 951 C C . THR A 1 116 ? 13.067 3.630 10.275 1.00 96.50 116 THR A C 1
ATOM 953 O O . THR A 1 116 ? 14.154 3.614 9.712 1.00 96.50 116 THR A O 1
ATOM 956 N N . ALA A 1 117 ? 11.952 3.194 9.691 1.00 98.06 117 ALA A N 1
ATOM 957 C CA . ALA A 1 117 ? 11.916 2.721 8.314 1.00 98.06 117 ALA A CA 1
ATOM 958 C C . ALA A 1 117 ? 12.426 3.746 7.282 1.00 98.06 117 ALA A C 1
ATOM 960 O O . ALA A 1 117 ? 12.023 4.912 7.275 1.00 98.06 117 ALA A O 1
ATOM 961 N N . ASP A 1 118 ? 13.221 3.248 6.332 1.00 97.19 118 ASP A N 1
ATOM 962 C CA . ASP A 1 118 ? 13.799 4.032 5.234 1.00 97.19 118 ASP A CA 1
ATOM 963 C C . ASP A 1 118 ? 12.998 3.944 3.926 1.00 97.19 118 ASP A C 1
ATOM 965 O O . ASP A 1 118 ? 13.256 4.699 2.984 1.00 97.19 118 ASP A O 1
ATOM 969 N N . THR A 1 119 ? 12.025 3.030 3.838 1.00 98.38 119 THR A N 1
ATOM 970 C CA . THR A 1 119 ? 11.144 2.880 2.670 1.00 98.38 119 THR A CA 1
ATOM 971 C C . THR A 1 119 ? 9.729 3.332 2.996 1.00 98.38 119 THR A C 1
ATOM 973 O O . THR A 1 119 ? 9.266 3.234 4.132 1.00 98.38 119 THR A O 1
ATOM 976 N N . ILE A 1 120 ? 9.009 3.822 1.990 1.00 98.12 120 ILE A N 1
ATOM 977 C CA . ILE A 1 120 ? 7.648 4.341 2.168 1.00 98.12 120 ILE A CA 1
ATOM 978 C C . ILE A 1 120 ? 6.685 3.266 2.684 1.00 98.12 120 ILE A C 1
ATOM 980 O O . ILE A 1 120 ? 5.885 3.541 3.583 1.00 98.12 120 ILE A O 1
ATOM 984 N N . ALA A 1 121 ? 6.748 2.052 2.128 1.00 98.50 121 ALA A N 1
ATOM 985 C CA . ALA A 1 121 ? 5.885 0.961 2.572 1.00 98.50 121 ALA A CA 1
ATOM 986 C C . ALA A 1 121 ? 6.199 0.545 4.015 1.00 98.50 121 ALA A C 1
ATOM 988 O O . ALA A 1 121 ? 5.282 0.382 4.818 1.00 98.50 121 ALA A O 1
ATOM 989 N N . ASP A 1 122 ? 7.479 0.424 4.373 1.00 98.75 122 ASP A N 1
ATOM 990 C CA . ASP A 1 122 ? 7.853 0.043 5.736 1.00 98.75 122 ASP A CA 1
ATOM 991 C C . ASP A 1 122 ? 7.486 1.144 6.736 1.00 98.75 122 ASP A C 1
ATOM 993 O O . ASP A 1 122 ? 6.939 0.840 7.791 1.00 98.75 122 ASP A O 1
ATOM 997 N N . PHE A 1 123 ? 7.655 2.421 6.373 1.00 98.75 123 PHE A N 1
ATOM 998 C CA . PHE A 1 123 ? 7.268 3.555 7.216 1.00 98.75 123 PHE A CA 1
ATOM 999 C C . PHE A 1 123 ? 5.773 3.547 7.524 1.00 98.75 123 PHE A C 1
ATOM 1001 O O . PHE A 1 123 ? 5.370 3.674 8.678 1.00 98.75 123 PHE A O 1
ATOM 1008 N N . CYS A 1 124 ? 4.934 3.373 6.500 1.00 98.75 124 CYS A N 1
ATOM 1009 C CA . CYS A 1 124 ? 3.490 3.283 6.696 1.00 98.75 124 CYS A CA 1
ATOM 1010 C C . CYS A 1 124 ? 3.130 2.074 7.573 1.00 98.75 124 CYS A C 1
ATOM 1012 O O . CYS A 1 124 ? 2.318 2.190 8.485 1.00 98.75 124 CYS A O 1
ATOM 1014 N N . LEU A 1 125 ? 3.747 0.916 7.336 1.00 98.44 125 LEU A N 1
ATOM 1015 C CA . LEU A 1 125 ? 3.444 -0.289 8.101 1.00 98.44 125 LEU A CA 1
ATOM 1016 C C . LEU A 1 125 ? 3.891 -0.187 9.570 1.00 98.44 125 LEU A C 1
ATOM 1018 O O . LEU A 1 125 ? 3.147 -0.602 10.459 1.00 98.44 125 LEU A O 1
ATOM 1022 N N . GLU A 1 126 ? 5.069 0.381 9.839 1.00 98.62 126 GLU A N 1
ATOM 1023 C CA . GLU A 1 126 ? 5.549 0.670 11.196 1.00 98.62 126 GLU A CA 1
ATOM 1024 C C . GLU A 1 126 ? 4.633 1.667 11.913 1.00 98.62 126 GLU A C 1
ATOM 1026 O O . GLU A 1 126 ? 4.264 1.419 13.061 1.00 98.62 126 GLU A O 1
ATOM 1031 N N . MET A 1 127 ? 4.176 2.724 11.228 1.00 98.56 127 MET A N 1
ATOM 1032 C CA . MET A 1 127 ? 3.163 3.638 11.766 1.00 98.56 127 MET A CA 1
ATOM 1033 C C . MET A 1 127 ? 1.891 2.890 12.171 1.00 98.56 127 MET A C 1
ATOM 1035 O O . MET A 1 127 ? 1.427 3.027 13.300 1.00 98.56 127 MET A O 1
ATOM 1039 N N . TYR A 1 128 ? 1.336 2.054 11.288 1.00 98.50 128 TYR A N 1
ATOM 1040 C CA . TYR A 1 128 ? 0.082 1.345 11.569 1.00 98.50 128 TYR A CA 1
ATOM 1041 C C . TYR A 1 128 ? 0.230 0.379 12.754 1.00 98.50 128 TYR A C 1
ATOM 1043 O O . TYR A 1 128 ? -0.698 0.231 13.553 1.00 98.50 128 TYR A O 1
ATOM 1051 N N . ARG A 1 129 ? 1.403 -0.254 12.901 1.00 98.31 129 ARG A N 1
ATOM 1052 C CA . ARG A 1 129 ? 1.738 -1.076 14.074 1.00 98.31 129 ARG A CA 1
ATOM 1053 C C . ARG A 1 129 ? 1.823 -0.242 15.346 1.00 98.31 129 ARG A C 1
ATOM 1055 O O . ARG A 1 129 ? 1.199 -0.613 16.331 1.00 98.31 129 ARG A O 1
ATOM 1062 N N . ALA A 1 130 ? 2.544 0.877 15.322 1.00 98.25 130 ALA A N 1
ATOM 1063 C CA . ALA A 1 130 ? 2.713 1.753 16.482 1.00 98.25 130 ALA A CA 1
ATOM 1064 C C . ALA A 1 130 ? 1.397 2.420 16.930 1.00 98.25 130 ALA A C 1
ATOM 1066 O O . ALA A 1 130 ? 1.247 2.785 18.092 1.00 98.25 130 ALA A O 1
ATOM 1067 N N . MET A 1 131 ? 0.421 2.525 16.025 1.00 97.69 131 MET A N 1
ATOM 1068 C CA . MET A 1 131 ? -0.957 2.938 16.314 1.00 97.69 131 MET A CA 1
ATOM 1069 C C . MET A 1 131 ? -1.860 1.789 16.812 1.00 97.69 131 MET A C 1
ATOM 1071 O O . MET A 1 131 ? -3.063 1.985 16.962 1.00 97.69 131 MET A O 1
ATOM 1075 N N . ASN A 1 132 ? -1.322 0.583 17.038 1.00 96.88 132 ASN A N 1
ATOM 1076 C CA . ASN A 1 132 ? -2.053 -0.625 17.457 1.00 96.88 132 ASN A CA 1
ATOM 1077 C C . ASN A 1 132 ? -3.162 -1.083 16.485 1.00 96.88 132 ASN A C 1
ATOM 1079 O O . ASN A 1 132 ? -4.107 -1.788 16.852 1.00 96.88 132 ASN A O 1
ATOM 1083 N N . LEU A 1 133 ? -3.052 -0.726 15.203 1.00 97.69 133 LEU A N 1
ATOM 1084 C CA . LEU A 1 133 ? -4.058 -1.097 14.203 1.00 97.69 133 LEU A CA 1
ATOM 1085 C C . LEU A 1 133 ? -3.900 -2.536 13.706 1.00 97.69 133 LEU A C 1
ATOM 1087 O O . LEU A 1 133 ? -4.857 -3.110 13.198 1.00 97.69 133 LEU A O 1
ATOM 1091 N N . LEU A 1 134 ? -2.710 -3.123 13.860 1.00 98.06 134 LEU A N 1
ATOM 1092 C CA . LEU A 1 134 ? -2.377 -4.446 13.315 1.00 98.06 134 LEU A CA 1
ATOM 1093 C C . LEU A 1 134 ? -2.347 -5.566 14.367 1.00 98.06 134 LEU A C 1
ATOM 1095 O O . LEU A 1 134 ? -1.939 -6.683 14.057 1.00 98.06 134 LEU A O 1
ATOM 1099 N N . GLU A 1 135 ? -2.761 -5.293 15.606 1.00 97.06 135 GLU A N 1
ATOM 1100 C CA . GLU A 1 135 ? -2.860 -6.328 16.640 1.00 97.06 135 GLU A CA 1
ATOM 1101 C C . GLU A 1 135 ? -3.839 -7.431 16.209 1.00 97.06 135 GLU A C 1
ATOM 1103 O O . GLU A 1 135 ? -4.957 -7.137 15.772 1.00 97.06 135 GLU A O 1
ATOM 1108 N N . GLY A 1 136 ? -3.391 -8.689 16.299 1.00 97.44 136 GLY A N 1
ATOM 1109 C CA . GLY A 1 136 ? -4.155 -9.865 15.871 1.00 97.44 136 GLY A CA 1
ATOM 1110 C C . GLY A 1 136 ? -4.298 -10.027 14.351 1.00 97.44 136 GLY A C 1
ATOM 1111 O O . GLY A 1 136 ? -5.035 -10.906 13.910 1.00 97.44 136 GLY A O 1
ATOM 1112 N N . ILE A 1 137 ? -3.612 -9.205 13.546 1.00 98.56 137 ILE A N 1
ATOM 1113 C CA . ILE A 1 137 ? -3.710 -9.215 12.081 1.00 98.56 137 ILE A CA 1
ATOM 1114 C C . ILE A 1 137 ? -2.416 -9.745 11.464 1.00 98.56 137 ILE A C 1
ATOM 1116 O O . ILE A 1 137 ? -1.332 -9.187 11.654 1.00 98.56 137 ILE A O 1
ATOM 1120 N N . ARG A 1 138 ? -2.531 -10.791 10.642 1.00 98.62 138 ARG A N 1
ATOM 1121 C CA . ARG A 1 138 ? -1.422 -11.288 9.826 1.00 98.62 138 ARG A CA 1
ATOM 1122 C C . ARG A 1 138 ? -1.212 -10.359 8.634 1.00 98.62 138 ARG A C 1
ATOM 1124 O O . ARG A 1 138 ? -2.090 -10.215 7.790 1.00 98.62 138 ARG A O 1
ATOM 1131 N N . VAL A 1 139 ? -0.037 -9.746 8.536 1.00 98.75 139 VAL A N 1
ATOM 1132 C CA . VAL A 1 139 ? 0.323 -8.914 7.380 1.00 98.75 139 VAL A CA 1
ATOM 1133 C C . VAL A 1 139 ? 1.009 -9.776 6.328 1.00 98.75 139 VAL A C 1
ATOM 1135 O O . VAL A 1 139 ? 2.003 -10.435 6.624 1.00 98.75 139 VAL A O 1
ATOM 1138 N N . VAL A 1 140 ? 0.511 -9.735 5.094 1.00 98.69 140 VAL A N 1
ATOM 1139 C CA . VAL A 1 140 ? 1.125 -10.391 3.932 1.00 98.69 140 VAL A CA 1
ATOM 1140 C C . VAL A 1 140 ? 1.453 -9.340 2.891 1.00 98.69 140 VAL A C 1
ATOM 1142 O O . VAL A 1 140 ? 0.593 -8.540 2.539 1.00 98.69 140 VAL A O 1
ATOM 1145 N N . ARG A 1 141 ? 2.687 -9.331 2.389 1.00 98.69 141 ARG A N 1
ATOM 1146 C CA . ARG A 1 141 ? 3.167 -8.294 1.471 1.00 98.69 141 ARG A CA 1
ATOM 1147 C C . ARG A 1 141 ? 3.128 -8.784 0.033 1.00 98.69 141 ARG A C 1
ATOM 1149 O O . ARG A 1 141 ? 3.660 -9.843 -0.281 1.00 98.69 141 ARG A O 1
ATOM 1156 N N . SER A 1 142 ? 2.571 -7.975 -0.859 1.00 98.38 142 SER A N 1
ATOM 1157 C CA . SER A 1 142 ? 2.624 -8.230 -2.305 1.00 98.38 142 SER A CA 1
ATOM 1158 C C . SER A 1 142 ? 4.044 -8.148 -2.883 1.00 98.38 142 SER A C 1
ATOM 1160 O O . SER A 1 142 ? 4.313 -8.700 -3.949 1.00 98.38 142 SER A O 1
ATOM 1162 N N . GLY A 1 143 ? 4.950 -7.446 -2.198 1.00 98.06 143 GLY A N 1
ATOM 1163 C CA . GLY A 1 143 ? 6.371 -7.335 -2.508 1.00 98.06 143 GLY A CA 1
ATOM 1164 C C . GLY A 1 143 ? 7.216 -8.542 -2.098 1.00 98.06 143 GLY A C 1
ATOM 1165 O O . GLY A 1 143 ? 8.363 -8.620 -2.521 1.00 98.06 143 GLY A O 1
ATOM 1166 N N . ASP A 1 144 ? 6.680 -9.473 -1.299 1.00 98.56 144 ASP A N 1
ATOM 1167 C CA . ASP A 1 144 ? 7.446 -10.607 -0.772 1.00 98.56 144 ASP A CA 1
ATOM 1168 C C . ASP A 1 144 ? 7.781 -11.630 -1.881 1.00 98.56 144 ASP A C 1
ATOM 1170 O O . ASP A 1 144 ? 6.869 -12.251 -2.441 1.00 98.56 144 ASP A O 1
ATOM 1174 N N . PRO A 1 145 ? 9.075 -11.872 -2.178 1.00 98.38 145 PRO A N 1
ATOM 1175 C CA . PRO A 1 145 ? 9.522 -12.886 -3.133 1.00 98.38 145 PRO A CA 1
ATOM 1176 C C . PRO A 1 145 ? 8.929 -14.283 -2.910 1.00 98.38 145 PRO A C 1
ATOM 1178 O O . PRO A 1 145 ? 8.673 -14.999 -3.879 1.00 98.38 145 PRO A O 1
ATOM 1181 N N . VAL A 1 146 ? 8.731 -14.697 -1.655 1.00 98.44 146 VAL A N 1
ATOM 1182 C CA . VAL A 1 146 ? 8.197 -16.026 -1.318 1.00 98.44 146 VAL A CA 1
ATOM 1183 C C . VAL A 1 146 ? 6.722 -16.108 -1.688 1.00 98.44 146 VAL A C 1
ATOM 1185 O O . VAL A 1 146 ? 6.316 -17.053 -2.365 1.00 98.44 146 VAL A O 1
ATOM 1188 N N . PHE A 1 147 ? 5.942 -15.087 -1.323 1.00 98.50 147 PHE A N 1
ATOM 1189 C CA . PHE A 1 147 ? 4.536 -14.984 -1.711 1.00 98.50 147 PHE A CA 1
ATOM 1190 C C . PHE A 1 147 ? 4.381 -15.019 -3.233 1.00 98.50 147 PHE A C 1
ATOM 1192 O O . PHE A 1 147 ? 3.575 -15.776 -3.771 1.00 98.50 147 PHE A O 1
ATOM 1199 N N . ARG A 1 148 ? 5.203 -14.236 -3.939 1.00 98.56 148 ARG A N 1
ATOM 1200 C CA . ARG A 1 148 ? 5.132 -14.112 -5.396 1.00 98.56 148 ARG A CA 1
ATOM 1201 C C . ARG A 1 148 ? 5.433 -15.416 -6.133 1.00 98.56 148 ARG A C 1
ATOM 1203 O O . ARG A 1 148 ? 4.751 -15.726 -7.103 1.00 98.56 148 ARG A O 1
ATOM 1210 N N . ARG A 1 149 ? 6.407 -16.203 -5.657 1.00 98.44 149 ARG A N 1
ATOM 1211 C CA . ARG A 1 149 ? 6.712 -17.531 -6.223 1.00 98.44 149 ARG A CA 1
ATOM 1212 C C . ARG A 1 149 ? 5.614 -18.562 -5.967 1.00 98.44 149 ARG A C 1
ATOM 1214 O O . ARG A 1 149 ? 5.442 -19.456 -6.788 1.00 98.44 149 ARG A O 1
ATOM 1221 N N . ALA A 1 150 ? 4.920 -18.464 -4.835 1.00 98.38 150 ALA A N 1
ATOM 1222 C CA . ALA A 1 150 ? 3.833 -19.378 -4.485 1.00 98.38 150 ALA A CA 1
ATOM 1223 C C . ALA A 1 150 ? 2.543 -19.090 -5.269 1.00 98.38 150 ALA A C 1
ATOM 1225 O O . ALA A 1 150 ? 1.715 -19.982 -5.443 1.00 98.38 150 ALA A O 1
ATOM 1226 N N . ALA A 1 151 ? 2.367 -17.852 -5.729 1.00 98.19 151 ALA A N 1
ATOM 1227 C CA . ALA A 1 151 ? 1.171 -17.431 -6.434 1.00 98.19 151 ALA A CA 1
ATOM 1228 C C . ALA A 1 151 ? 1.066 -18.024 -7.847 1.00 98.19 151 ALA A C 1
ATOM 1230 O O . ALA A 1 151 ? 2.059 -18.315 -8.517 1.00 98.19 151 ALA A O 1
ATOM 1231 N N . CYS A 1 152 ? -0.168 -18.181 -8.325 1.00 97.25 152 CYS A N 1
ATOM 1232 C CA . CYS A 1 152 ? -0.421 -18.729 -9.649 1.00 97.25 152 CYS A CA 1
ATOM 1233 C C . CYS A 1 152 ? 0.119 -17.812 -10.767 1.00 97.25 152 CYS A C 1
ATOM 1235 O O . CYS A 1 152 ? 0.093 -16.584 -10.628 1.00 97.25 152 CYS A O 1
ATOM 1237 N N . PRO A 1 153 ? 0.511 -18.368 -11.928 1.00 96.00 153 PRO A N 1
ATOM 1238 C CA . PRO A 1 153 ? 0.870 -17.566 -13.093 1.00 96.00 153 PRO A CA 1
ATOM 1239 C C . PRO A 1 153 ? -0.281 -16.661 -13.556 1.00 96.00 153 PRO A C 1
ATOM 1241 O O . PRO A 1 153 ? -1.447 -17.062 -13.563 1.00 96.00 153 PRO A O 1
ATOM 1244 N N . ILE A 1 154 ? 0.062 -15.455 -14.004 1.00 95.50 154 ILE A N 1
ATOM 1245 C CA . ILE A 1 154 ? -0.866 -14.439 -14.518 1.00 95.50 154 ILE A CA 1
ATOM 1246 C C . ILE A 1 154 ? -0.336 -13.857 -15.831 1.00 95.50 154 ILE A C 1
ATOM 1248 O O . ILE A 1 154 ? 0.859 -13.920 -16.102 1.00 95.50 154 ILE A O 1
ATOM 1252 N N . ARG A 1 155 ? -1.230 -13.314 -16.668 1.00 92.31 155 ARG A N 1
ATOM 1253 C CA . ARG A 1 155 ? -0.883 -12.784 -18.004 1.00 92.31 155 ARG A CA 1
ATOM 1254 C C . ARG A 1 155 ? -0.724 -11.267 -18.060 1.00 92.31 155 ARG A C 1
ATOM 1256 O O . ARG A 1 155 ? 0.039 -10.784 -18.881 1.00 92.31 155 ARG A O 1
ATOM 1263 N N . ASP A 1 156 ? -1.428 -10.533 -17.201 1.00 93.94 156 ASP A N 1
ATOM 1264 C CA . ASP A 1 156 ? -1.292 -9.080 -17.069 1.00 93.94 156 ASP A CA 1
ATOM 1265 C C . ASP A 1 156 ? -0.574 -8.775 -15.758 1.00 93.94 156 ASP A C 1
ATOM 1267 O O . ASP A 1 156 ? -1.129 -8.961 -14.667 1.00 93.94 156 ASP A O 1
ATOM 1271 N N . PHE A 1 157 ? 0.695 -8.396 -15.870 1.00 97.06 157 PHE A N 1
ATOM 1272 C CA . PHE A 1 157 ? 1.585 -8.255 -14.731 1.00 97.06 157 PHE A CA 1
ATOM 1273 C C . PHE A 1 157 ? 2.683 -7.225 -14.966 1.00 97.06 157 PHE A C 1
ATOM 1275 O O . PHE A 1 157 ? 2.932 -6.740 -16.073 1.00 97.06 157 PHE A O 1
ATOM 1282 N N . PHE A 1 158 ? 3.345 -6.907 -13.866 1.00 98.19 158 PHE A N 1
ATOM 1283 C CA . PHE A 1 158 ? 4.535 -6.090 -13.821 1.00 98.19 158 PHE A CA 1
ATOM 1284 C C . PHE A 1 158 ? 5.714 -6.923 -13.337 1.00 98.19 158 PHE A C 1
ATOM 1286 O O . PHE A 1 158 ? 5.529 -7.897 -12.606 1.00 98.19 158 PHE A O 1
ATOM 1293 N N . VAL A 1 159 ? 6.913 -6.502 -13.716 1.00 98.19 159 VAL A N 1
ATOM 1294 C CA . VAL A 1 159 ? 8.184 -7.108 -13.339 1.00 98.19 159 VAL A CA 1
ATOM 1295 C C . VAL A 1 159 ? 9.058 -6.044 -12.698 1.00 98.19 159 VAL A C 1
ATOM 1297 O O . VAL A 1 159 ? 9.244 -4.961 -13.259 1.00 98.19 159 VAL A O 1
ATOM 1300 N N . ASP A 1 160 ? 9.608 -6.363 -11.534 1.00 98.44 160 ASP A N 1
ATOM 1301 C CA . ASP A 1 160 ? 10.592 -5.517 -10.875 1.00 98.44 160 ASP A CA 1
ATOM 1302 C C . ASP A 1 160 ? 11.979 -5.743 -11.499 1.00 98.44 160 ASP A C 1
ATOM 1304 O O . ASP A 1 160 ? 12.524 -6.851 -11.457 1.00 98.44 160 ASP A O 1
ATOM 1308 N N . VAL A 1 161 ? 12.547 -4.696 -12.102 1.00 97.88 161 VAL A N 1
ATOM 1309 C CA . VAL A 1 161 ? 13.817 -4.730 -12.849 1.00 97.88 161 VAL A CA 1
ATOM 1310 C C . VAL A 1 161 ? 14.699 -3.521 -12.515 1.00 97.88 161 VAL A C 1
ATOM 1312 O O . VAL A 1 161 ? 14.178 -2.479 -12.120 1.00 97.88 161 VAL A O 1
ATOM 1315 N N . PRO A 1 162 ? 16.033 -3.615 -12.645 1.00 97.62 162 PRO A N 1
ATOM 1316 C CA . PRO A 1 162 ? 16.916 -2.468 -12.468 1.00 97.62 162 PRO A CA 1
ATOM 1317 C C . PRO A 1 162 ? 16.801 -1.474 -13.636 1.00 97.62 162 PRO A C 1
ATOM 1319 O O . PRO A 1 162 ? 16.817 -1.860 -14.803 1.00 97.62 162 PRO A O 1
ATOM 1322 N N . HIS A 1 163 ? 16.750 -0.181 -13.326 1.00 97.50 163 HIS A N 1
ATOM 1323 C CA . HIS A 1 163 ? 16.804 0.918 -14.289 1.00 97.50 163 HIS A CA 1
ATOM 1324 C C . HIS A 1 163 ? 17.389 2.168 -13.619 1.00 97.50 163 HIS A C 1
ATOM 1326 O O . HIS A 1 163 ? 16.943 2.555 -12.542 1.00 97.50 163 HIS A O 1
ATOM 1332 N N . GLU A 1 164 ? 18.404 2.786 -14.233 1.00 95.69 164 GLU A N 1
ATOM 1333 C CA . GLU A 1 164 ? 19.069 4.002 -13.716 1.00 95.69 164 GLU A CA 1
ATOM 1334 C C . GLU A 1 164 ? 19.544 3.895 -12.248 1.00 95.69 164 GLU A C 1
ATOM 1336 O O . GLU A 1 164 ? 19.485 4.854 -11.483 1.00 95.69 164 GLU A O 1
ATOM 1341 N N . GLY A 1 165 ? 20.015 2.713 -11.838 1.00 96.06 165 GLY A N 1
ATOM 1342 C CA . GLY A 1 165 ? 20.477 2.464 -10.466 1.00 96.06 165 GLY A CA 1
ATOM 1343 C C . GLY A 1 165 ? 19.358 2.258 -9.437 1.00 96.06 165 GLY A C 1
ATOM 1344 O O . GLY A 1 165 ? 19.647 2.135 -8.249 1.00 96.06 165 GLY A O 1
ATOM 1345 N N . GLU A 1 166 ? 18.100 2.186 -9.873 1.00 97.94 166 GLU A N 1
ATOM 1346 C CA . GLU A 1 166 ? 16.932 1.949 -9.023 1.00 97.94 166 GLU A CA 1
ATOM 1347 C C . GLU A 1 166 ? 16.177 0.684 -9.437 1.00 97.94 166 GLU A C 1
ATOM 1349 O O . GLU A 1 166 ? 16.255 0.238 -10.581 1.00 97.94 166 GLU A O 1
ATOM 1354 N N . LEU A 1 167 ? 15.414 0.104 -8.509 1.00 98.19 167 LEU A N 1
ATOM 1355 C CA . LEU A 1 167 ? 14.466 -0.964 -8.825 1.00 98.19 167 LEU A CA 1
ATOM 1356 C C . LEU A 1 167 ? 13.157 -0.339 -9.313 1.00 98.19 167 LEU A C 1
ATOM 1358 O O . LEU A 1 167 ? 12.546 0.434 -8.576 1.00 98.19 167 LEU A O 1
ATOM 1362 N N . VAL A 1 168 ? 12.710 -0.661 -10.523 1.00 98.38 168 VAL A N 1
ATOM 1363 C CA . VAL A 1 168 ? 11.482 -0.125 -11.129 1.00 98.38 168 VAL A CA 1
ATOM 1364 C C . VAL A 1 168 ? 10.488 -1.231 -11.443 1.00 98.38 168 VAL A C 1
ATOM 1366 O O . VAL A 1 168 ? 10.877 -2.345 -11.774 1.00 98.38 168 VAL A O 1
ATOM 1369 N N . ARG A 1 169 ? 9.198 -0.902 -11.381 1.00 98.06 169 ARG A N 1
ATOM 1370 C CA . ARG A 1 169 ? 8.096 -1.809 -11.690 1.00 98.06 169 ARG A CA 1
ATOM 1371 C C . ARG A 1 169 ? 7.625 -1.601 -13.126 1.00 98.06 169 ARG A C 1
ATOM 1373 O O . ARG A 1 169 ? 6.811 -0.714 -13.393 1.00 98.06 169 ARG A O 1
ATOM 1380 N N . ALA A 1 170 ? 8.131 -2.412 -14.046 1.00 98.06 170 ALA A N 1
ATOM 1381 C CA . ALA A 1 170 ? 7.821 -2.316 -15.469 1.00 98.06 170 ALA A CA 1
ATOM 1382 C C . ALA A 1 170 ? 6.638 -3.201 -15.851 1.00 98.06 170 ALA A C 1
ATOM 1384 O O . ALA A 1 170 ? 6.545 -4.340 -15.408 1.00 98.06 170 ALA A O 1
ATOM 1385 N N . ARG A 1 171 ? 5.724 -2.699 -16.684 1.00 97.06 171 ARG A N 1
ATOM 1386 C CA . ARG A 1 171 ? 4.641 -3.518 -17.234 1.00 97.06 171 ARG A CA 1
ATOM 1387 C C . ARG A 1 171 ? 5.219 -4.473 -18.273 1.00 97.06 171 ARG A C 1
ATOM 1389 O O . ARG A 1 171 ? 5.983 -4.030 -19.127 1.00 97.06 171 ARG A O 1
ATOM 1396 N N . CYS A 1 172 ? 4.837 -5.745 -18.211 1.00 96.62 172 CYS A N 1
ATOM 1397 C CA . CYS A 1 172 ? 5.170 -6.718 -19.244 1.00 96.62 172 CYS A CA 1
ATOM 1398 C C . CYS A 1 172 ? 4.061 -6.735 -20.301 1.00 96.62 172 CYS A C 1
ATOM 1400 O O . CYS A 1 172 ? 2.896 -6.980 -19.982 1.00 96.62 172 CYS A O 1
ATOM 1402 N N . ALA A 1 173 ? 4.407 -6.425 -21.546 1.00 92.75 173 ALA A N 1
ATOM 1403 C CA . ALA A 1 173 ? 3.506 -6.531 -22.683 1.00 92.75 173 ALA A CA 1
ATOM 1404 C C . ALA A 1 173 ? 3.398 -7.988 -23.173 1.00 92.75 173 ALA A C 1
ATOM 1406 O O . ALA A 1 173 ? 4.188 -8.856 -22.805 1.00 92.75 173 ALA A O 1
ATOM 1407 N N . ALA A 1 174 ? 2.408 -8.265 -24.025 1.00 89.50 174 ALA A N 1
ATOM 1408 C CA . ALA A 1 174 ? 2.142 -9.617 -24.527 1.00 89.50 174 ALA A CA 1
ATOM 1409 C C . ALA A 1 174 ? 3.294 -10.212 -25.362 1.00 89.50 174 ALA A C 1
ATOM 1411 O O . ALA A 1 174 ? 3.415 -11.430 -25.454 1.00 89.50 174 ALA A O 1
ATOM 1412 N N . ASP A 1 175 ? 4.133 -9.364 -25.956 1.00 91.31 175 ASP A N 1
ATOM 1413 C CA . ASP A 1 175 ? 5.336 -9.738 -26.706 1.00 91.31 175 ASP A CA 1
ATOM 1414 C C . ASP A 1 175 ? 6.582 -9.907 -25.810 1.00 91.31 175 ASP A C 1
ATOM 1416 O O . ASP A 1 175 ? 7.672 -10.176 -26.310 1.00 91.31 175 ASP A O 1
ATOM 1420 N N . GLY A 1 176 ? 6.430 -9.759 -24.489 1.00 92.75 176 GLY A N 1
ATOM 1421 C CA . GLY A 1 176 ? 7.514 -9.827 -23.509 1.00 92.75 176 GLY A CA 1
ATOM 1422 C C . GLY A 1 176 ? 8.268 -8.509 -23.311 1.00 92.75 176 GLY A C 1
ATOM 1423 O O . GLY A 1 176 ? 9.188 -8.458 -22.493 1.00 92.75 176 GLY A O 1
ATOM 1424 N N . THR A 1 177 ? 7.891 -7.437 -24.015 1.00 95.44 177 THR A N 1
ATOM 1425 C CA . THR A 1 177 ? 8.514 -6.121 -23.853 1.00 95.44 177 THR A CA 1
ATOM 1426 C C . THR A 1 177 ? 8.218 -5.550 -22.465 1.00 95.44 177 THR A C 1
ATOM 1428 O O . THR A 1 177 ? 7.081 -5.578 -21.993 1.00 95.44 177 THR A O 1
ATOM 1431 N N . LEU A 1 178 ? 9.236 -4.982 -21.814 1.00 97.62 178 LEU A N 1
ATOM 1432 C CA . LEU A 1 178 ? 9.100 -4.308 -20.524 1.00 97.62 178 LEU A CA 1
ATOM 1433 C C . LEU A 1 178 ? 8.989 -2.797 -20.724 1.00 97.62 178 LEU A C 1
ATOM 1435 O O . LEU A 1 178 ? 9.831 -2.195 -21.390 1.00 97.62 178 LEU A O 1
ATOM 1439 N N . GLN A 1 179 ? 7.963 -2.172 -20.144 1.00 97.44 179 GLN A N 1
ATOM 1440 C CA . GLN A 1 179 ? 7.693 -0.746 -20.336 1.00 97.44 179 GLN A CA 1
ATOM 1441 C C . GLN A 1 179 ? 7.407 -0.003 -19.029 1.00 97.44 179 GLN A C 1
ATOM 1443 O O . GLN A 1 179 ? 6.670 -0.479 -18.163 1.00 97.44 179 GLN A O 1
ATOM 1448 N N . LEU A 1 180 ? 7.941 1.214 -18.918 1.00 97.31 180 LEU A N 1
ATOM 1449 C CA . LEU A 1 180 ? 7.578 2.189 -17.890 1.00 97.31 180 LEU A CA 1
ATOM 1450 C C . LEU A 1 180 ? 6.639 3.235 -18.490 1.00 97.31 180 LEU A C 1
ATOM 1452 O O . LEU A 1 180 ? 6.948 3.826 -19.523 1.00 97.31 180 LEU A O 1
ATOM 1456 N N . HIS A 1 181 ? 5.500 3.486 -17.844 1.00 93.56 181 HIS A N 1
ATOM 1457 C CA . HIS A 1 181 ? 4.528 4.479 -18.308 1.00 93.56 181 HIS A CA 1
ATOM 1458 C C . HIS A 1 181 ? 4.875 5.873 -17.787 1.00 93.56 181 HIS A C 1
ATOM 1460 O O . HIS A 1 181 ? 4.815 6.132 -16.587 1.00 93.56 181 HIS A O 1
ATOM 1466 N N . GLU A 1 182 ? 5.220 6.800 -18.678 1.00 90.69 182 GLU A N 1
ATOM 1467 C CA . GLU A 1 182 ? 5.629 8.150 -18.275 1.00 90.69 182 GLU A CA 1
ATOM 1468 C C . GLU A 1 182 ? 4.467 9.126 -18.058 1.00 90.69 182 GLU A C 1
ATOM 1470 O O . GLU A 1 182 ? 4.687 10.214 -17.504 1.00 90.69 182 GLU A O 1
ATOM 1475 N N . GLY A 1 183 ? 3.264 8.727 -18.479 1.00 85.56 183 GLY A N 1
ATOM 1476 C CA . GLY A 1 183 ? 2.055 9.541 -18.558 1.00 85.56 183 GLY A CA 1
ATOM 1477 C C . GLY A 1 183 ? 1.544 9.672 -19.998 1.00 85.56 183 GLY A C 1
ATOM 1478 O O . GLY A 1 183 ? 2.313 9.627 -20.958 1.00 85.56 183 GLY A O 1
ATOM 1479 N N . GLY A 1 184 ? 0.226 9.832 -20.157 1.00 86.44 184 GLY A N 1
ATOM 1480 C CA . GLY A 1 184 ? -0.412 9.914 -21.476 1.00 86.44 184 GLY A CA 1
ATOM 1481 C C . GLY A 1 184 ? -0.134 8.667 -22.320 1.00 86.44 184 GLY A C 1
ATOM 1482 O O . GLY A 1 184 ? -0.292 7.552 -21.831 1.00 86.44 184 GLY A O 1
ATOM 1483 N N . SER A 1 185 ? 0.324 8.862 -23.556 1.00 87.81 185 SER A N 1
ATOM 1484 C CA . SER A 1 185 ? 0.723 7.780 -24.470 1.00 87.81 185 SER A CA 1
ATOM 1485 C C . SER A 1 185 ? 2.248 7.598 -24.564 1.00 87.81 185 SER A C 1
ATOM 1487 O O . SER A 1 185 ? 2.730 7.075 -25.564 1.00 87.81 185 SER A O 1
ATOM 1489 N N . SER A 1 186 ? 3.015 8.061 -23.564 1.00 92.62 186 SER A N 1
ATOM 1490 C CA . SER A 1 186 ? 4.485 7.969 -23.549 1.00 92.62 186 SER A CA 1
ATOM 1491 C C . SER A 1 186 ? 4.977 6.803 -22.696 1.00 92.62 186 SER A C 1
ATOM 1493 O O . SER A 1 186 ? 4.540 6.625 -21.552 1.00 92.62 186 SER A O 1
ATOM 1495 N N . PHE A 1 187 ? 5.918 6.034 -23.244 1.00 94.81 187 PHE A N 1
ATOM 1496 C CA . PHE A 1 187 ? 6.487 4.847 -22.614 1.00 94.81 187 PHE A CA 1
ATOM 1497 C C . PHE A 1 187 ? 8.002 4.801 -22.808 1.00 94.81 187 PHE A C 1
ATOM 1499 O O . PHE A 1 187 ? 8.501 5.091 -23.894 1.00 94.81 187 PHE A O 1
ATOM 1506 N N . ILE A 1 188 ? 8.717 4.368 -21.771 1.00 96.56 188 ILE A N 1
ATOM 1507 C CA . ILE A 1 188 ? 10.129 3.992 -21.862 1.00 96.56 188 ILE A CA 1
ATOM 1508 C C . ILE A 1 188 ? 10.180 2.476 -22.003 1.00 96.56 188 ILE A C 1
ATOM 1510 O O . ILE A 1 188 ? 9.761 1.757 -21.094 1.00 96.56 188 ILE A O 1
ATOM 1514 N N . THR A 1 189 ? 10.700 1.993 -23.126 1.00 97.38 189 THR A N 1
ATOM 1515 C CA . THR A 1 189 ? 10.985 0.569 -23.312 1.00 97.38 189 THR A CA 1
ATOM 1516 C C . THR A 1 189 ? 12.303 0.220 -22.633 1.00 97.38 189 THR A C 1
ATOM 1518 O O . THR A 1 189 ? 13.326 0.860 -22.880 1.00 97.38 189 THR A O 1
ATOM 1521 N N . LEU A 1 190 ? 12.280 -0.800 -21.781 1.00 97.44 190 LEU A N 1
ATOM 1522 C CA . LEU A 1 190 ? 13.456 -1.319 -21.096 1.00 97.44 190 LEU A CA 1
ATOM 1523 C C . LEU A 1 190 ? 14.024 -2.536 -21.839 1.00 97.44 190 LEU A C 1
ATOM 1525 O O . LEU A 1 190 ? 13.268 -3.260 -22.493 1.00 97.44 190 LEU A O 1
ATOM 1529 N N . PRO A 1 191 ? 15.336 -2.809 -21.716 1.00 94.38 191 PRO A N 1
ATOM 1530 C CA . PRO A 1 191 ? 15.902 -4.071 -22.168 1.00 94.38 191 PRO A CA 1
ATOM 1531 C C . PRO A 1 191 ? 15.188 -5.250 -21.504 1.00 94.38 191 PRO A C 1
ATOM 1533 O O . PRO A 1 191 ? 14.981 -5.257 -20.288 1.00 94.38 191 PRO A O 1
ATOM 1536 N N . VAL A 1 192 ? 14.840 -6.261 -22.296 1.00 92.31 192 VAL A N 1
ATOM 1537 C CA . VAL A 1 192 ? 14.302 -7.509 -21.757 1.00 92.31 192 VAL A CA 1
ATOM 1538 C C . VAL A 1 192 ? 15.448 -8.266 -21.098 1.00 92.31 192 VAL A C 1
ATOM 1540 O O . VAL A 1 192 ? 16.406 -8.668 -21.757 1.00 92.31 192 VAL A O 1
ATOM 1543 N N . ILE A 1 193 ? 15.344 -8.444 -19.788 1.00 93.12 193 ILE A N 1
ATOM 1544 C CA . ILE A 1 193 ? 16.256 -9.267 -18.997 1.00 93.12 193 ILE A CA 1
ATOM 1545 C C . ILE A 1 193 ? 15.506 -10.505 -18.501 1.00 93.12 193 ILE A C 1
ATOM 1547 O O . ILE A 1 193 ? 14.291 -10.428 -18.305 1.00 93.12 193 ILE A O 1
ATOM 1551 N N . PRO A 1 194 ? 16.185 -11.641 -18.272 1.00 94.81 194 PRO A N 1
ATOM 1552 C CA . PRO A 1 194 ? 15.565 -12.773 -17.598 1.00 94.81 194 PRO A CA 1
ATOM 1553 C C . PRO A 1 194 ? 15.030 -12.361 -16.220 1.00 94.81 194 PRO A C 1
ATOM 1555 O O . PRO A 1 194 ? 15.718 -11.674 -15.464 1.00 94.81 194 PRO A O 1
ATOM 1558 N N . PHE A 1 195 ? 13.817 -12.797 -15.894 1.00 96.12 195 PHE A N 1
ATOM 1559 C CA . PHE A 1 195 ? 13.193 -12.613 -14.586 1.00 96.12 195 PHE A CA 1
ATOM 1560 C C . PHE A 1 195 ? 12.461 -13.887 -14.165 1.00 96.12 195 PHE A C 1
ATOM 1562 O O . PHE A 1 195 ? 12.090 -14.708 -15.007 1.00 96.12 195 PHE A O 1
ATOM 1569 N N . ASP A 1 196 ? 12.249 -14.051 -12.860 1.00 96.44 196 ASP A N 1
ATOM 1570 C CA . ASP A 1 196 ? 11.486 -15.164 -12.293 1.00 96.44 196 ASP A CA 1
ATOM 1571 C C . ASP A 1 196 ? 10.181 -14.688 -11.624 1.00 96.44 196 ASP A C 1
ATOM 1573 O O . ASP A 1 196 ? 9.869 -13.494 -11.562 1.00 96.44 196 ASP A O 1
ATOM 1577 N N . ALA A 1 197 ? 9.401 -15.638 -11.100 1.00 97.56 197 ALA A N 1
ATOM 1578 C CA . ALA A 1 197 ? 8.140 -15.344 -10.424 1.00 97.56 197 ALA A CA 1
ATOM 1579 C C . ALA A 1 197 ? 8.296 -14.424 -9.198 1.00 97.56 197 ALA A C 1
ATOM 1581 O O . ALA A 1 197 ? 7.344 -13.740 -8.842 1.00 97.56 197 ALA A O 1
ATOM 1582 N N . ALA A 1 198 ? 9.474 -14.336 -8.572 1.00 98.12 198 ALA A N 1
ATOM 1583 C CA . ALA A 1 198 ? 9.702 -13.464 -7.420 1.00 98.12 198 ALA A CA 1
ATOM 1584 C C . ALA A 1 198 ? 9.731 -11.973 -7.771 1.00 98.12 198 ALA A C 1
ATOM 1586 O O . ALA A 1 198 ? 9.602 -11.124 -6.888 1.00 98.12 198 ALA A O 1
ATOM 1587 N N . GLN A 1 199 ? 9.901 -11.6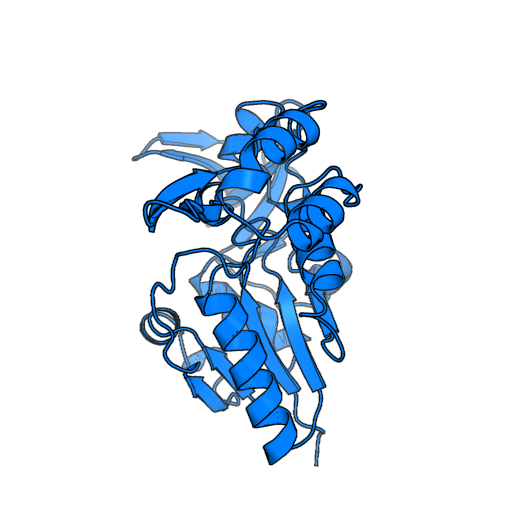43 -9.047 1.00 98.19 199 GLN A N 1
ATOM 1588 C CA . GLN A 1 199 ? 9.879 -10.268 -9.545 1.00 98.19 199 GLN A CA 1
ATOM 1589 C C . GLN A 1 199 ? 8.492 -9.859 -10.048 1.00 98.19 199 GLN A C 1
ATOM 1591 O O . GLN A 1 199 ? 8.286 -8.691 -10.371 1.00 98.19 199 GLN A O 1
ATOM 1596 N N . ILE A 1 200 ? 7.544 -10.798 -10.119 1.00 98.12 200 ILE A N 1
ATOM 1597 C CA . ILE A 1 200 ? 6.225 -10.570 -10.702 1.00 98.12 200 ILE A CA 1
ATOM 1598 C C . ILE A 1 200 ? 5.264 -9.996 -9.660 1.00 98.12 200 ILE A C 1
ATOM 1600 O O . ILE A 1 200 ? 5.139 -10.506 -8.548 1.00 98.12 200 ILE A O 1
ATOM 1604 N N . SER A 1 201 ? 4.528 -8.955 -10.050 1.00 97.94 201 SER A N 1
ATOM 1605 C CA . SER A 1 201 ? 3.386 -8.436 -9.293 1.00 97.94 201 SER A CA 1
ATOM 1606 C C . SER A 1 201 ? 2.179 -8.189 -10.206 1.00 97.94 201 SER A C 1
ATOM 1608 O O . SER A 1 201 ? 2.352 -7.825 -11.372 1.00 97.94 201 SER A O 1
ATOM 1610 N N . PRO A 1 202 ? 0.943 -8.358 -9.710 1.00 96.88 202 PRO A N 1
ATOM 1611 C CA . PRO A 1 202 ? -0.246 -8.311 -10.551 1.00 96.88 202 PRO A CA 1
ATOM 1612 C C . PRO A 1 202 ? -0.630 -6.886 -10.956 1.00 96.88 202 PRO A C 1
ATOM 1614 O O . P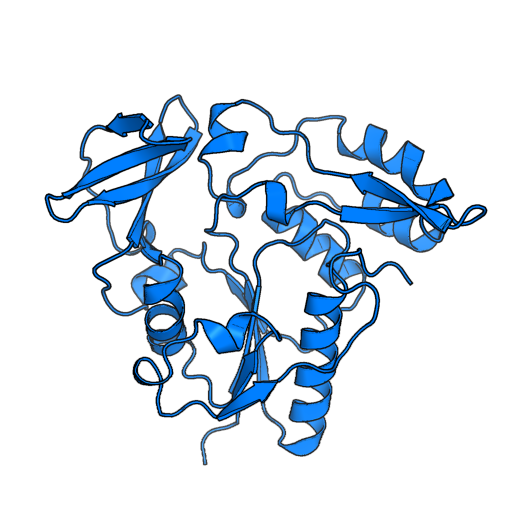RO A 1 202 ? -0.358 -5.911 -10.246 1.00 96.88 202 PRO A O 1
ATOM 1617 N N . SER A 1 203 ? -1.339 -6.760 -12.075 1.00 93.94 203 SER A N 1
ATOM 1618 C CA . SER A 1 203 ? -2.138 -5.567 -12.351 1.00 93.94 203 SER A CA 1
ATOM 1619 C C . SER A 1 203 ? -3.341 -5.485 -11.407 1.00 93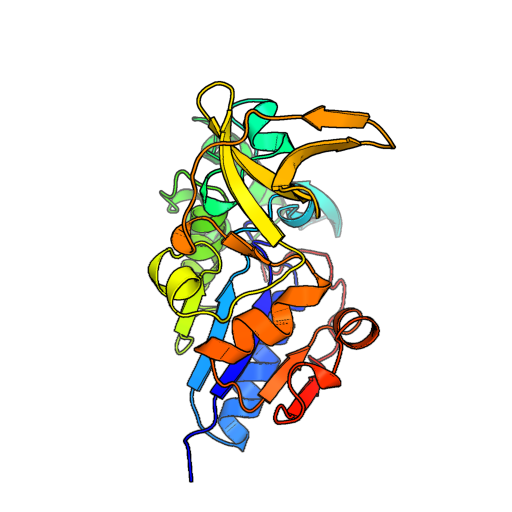.94 203 SER A C 1
ATOM 1621 O O . SER A 1 203 ? -3.488 -6.298 -10.497 1.00 93.94 203 SER A O 1
ATOM 1623 N N . ARG A 1 204 ? -4.197 -4.470 -11.570 1.00 90.94 204 ARG A N 1
ATOM 1624 C CA . ARG A 1 204 ? -5.446 -4.386 -10.798 1.00 90.94 204 ARG A CA 1
ATOM 1625 C C . ARG A 1 204 ? -6.334 -5.605 -11.060 1.00 90.94 204 ARG A C 1
ATOM 1627 O O . ARG A 1 204 ? -6.840 -6.189 -10.107 1.00 90.94 204 ARG A O 1
ATOM 1634 N N . ASP A 1 205 ? -6.452 -5.997 -12.323 1.00 90.75 205 ASP A N 1
ATOM 1635 C CA . ASP A 1 205 ? -7.440 -6.976 -12.774 1.00 90.75 205 ASP A CA 1
ATOM 1636 C C . ASP A 1 205 ? -7.002 -8.412 -12.467 1.00 90.75 205 ASP A C 1
ATOM 1638 O O . ASP A 1 205 ? -7.827 -9.265 -12.169 1.00 90.75 205 ASP A O 1
ATOM 1642 N N . SER A 1 206 ? -5.694 -8.688 -12.446 1.00 94.06 206 SER A N 1
ATOM 1643 C CA . SER A 1 206 ? -5.163 -10.016 -12.104 1.00 94.06 206 SER A CA 1
ATOM 1644 C C . SER A 1 206 ? -4.934 -10.230 -10.601 1.00 94.06 206 SER A C 1
ATOM 1646 O O . SER A 1 206 ? -4.619 -11.344 -10.172 1.00 94.06 206 SER A O 1
ATOM 1648 N N . ARG A 1 207 ? -5.093 -9.183 -9.780 1.00 95.06 207 ARG A N 1
ATOM 1649 C CA . ARG A 1 207 ? -4.712 -9.185 -8.360 1.00 95.06 207 ARG A CA 1
ATOM 1650 C C . ARG A 1 207 ? -5.506 -10.161 -7.511 1.00 95.06 207 ARG A C 1
ATOM 1652 O O . ARG A 1 207 ? -4.901 -10.832 -6.679 1.00 95.06 207 ARG A O 1
ATOM 1659 N N . LEU A 1 208 ? -6.828 -10.211 -7.688 1.00 95.25 208 LEU A N 1
ATOM 1660 C CA . LEU A 1 208 ? -7.704 -11.023 -6.842 1.00 95.25 208 LEU A CA 1
ATOM 1661 C C . LEU A 1 208 ? -7.353 -12.505 -6.979 1.00 95.25 208 LEU A C 1
ATOM 1663 O O . LEU A 1 208 ? -7.016 -13.140 -5.985 1.00 95.25 208 LEU A O 1
ATOM 1667 N N . ARG A 1 209 ? -7.327 -13.018 -8.215 1.00 96.00 209 ARG A N 1
ATOM 1668 C CA . ARG A 1 209 ? -6.928 -14.399 -8.517 1.00 96.00 209 ARG A CA 1
ATOM 1669 C C . ARG A 1 209 ? -5.531 -14.724 -7.992 1.00 96.00 209 ARG A C 1
ATOM 1671 O O . ARG A 1 209 ? -5.321 -15.764 -7.373 1.00 96.00 209 ARG A O 1
ATOM 1678 N N . TRP A 1 210 ? -4.576 -13.827 -8.241 1.00 97.50 210 TRP A N 1
ATOM 1679 C CA . TRP A 1 210 ? -3.185 -13.999 -7.828 1.00 97.50 210 TRP A CA 1
ATOM 1680 C C . TRP A 1 210 ? -3.056 -14.108 -6.306 1.00 97.50 210 TRP A C 1
ATOM 1682 O O . TRP A 1 210 ? -2.473 -15.062 -5.799 1.00 97.50 210 TRP A O 1
ATOM 1692 N N . MET A 1 211 ? -3.681 -13.185 -5.573 1.00 97.25 211 MET A N 1
ATOM 1693 C CA . MET A 1 211 ? -3.738 -13.210 -4.113 1.00 97.25 211 MET A CA 1
ATOM 1694 C C . MET A 1 211 ? -4.445 -14.468 -3.593 1.00 97.25 211 MET A C 1
ATOM 1696 O O . MET A 1 211 ? -3.935 -15.138 -2.694 1.00 97.25 211 MET A O 1
ATOM 1700 N N . GLN A 1 212 ?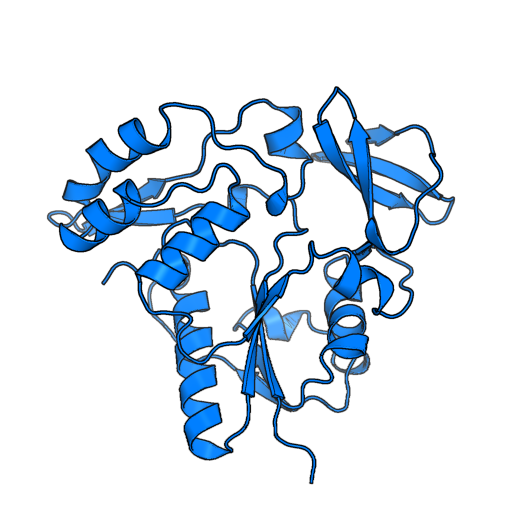 -5.614 -14.786 -4.153 1.00 97.25 212 GLN A N 1
ATOM 1701 C CA . GLN A 1 212 ? -6.459 -15.881 -3.693 1.00 97.25 212 GLN A CA 1
ATOM 1702 C C . GLN A 1 212 ? -5.790 -17.245 -3.863 1.00 97.25 212 GLN A C 1
ATOM 1704 O O . GLN A 1 212 ? -5.968 -18.115 -3.012 1.00 97.25 212 GLN A O 1
ATOM 1709 N N . SER A 1 213 ? -4.955 -17.405 -4.894 1.00 97.62 213 SER A N 1
ATOM 1710 C CA . SER A 1 213 ? -4.181 -18.631 -5.118 1.00 97.62 213 SER A CA 1
ATOM 1711 C C . SER A 1 213 ? -3.214 -18.991 -3.983 1.00 97.62 213 SER A C 1
ATOM 1713 O O . SER A 1 213 ? -2.787 -20.138 -3.916 1.00 97.62 213 SER A O 1
ATOM 1715 N N . VAL A 1 214 ? -2.888 -18.033 -3.102 1.00 98.00 214 VAL A N 1
ATOM 1716 C CA . VAL A 1 214 ? -2.007 -18.232 -1.939 1.00 98.00 214 VAL A CA 1
ATOM 1717 C C . VAL A 1 214 ? -2.763 -18.087 -0.622 1.00 98.00 214 VAL A C 1
ATOM 1719 O O . VAL A 1 214 ? -2.549 -18.860 0.307 1.00 98.00 214 VAL A O 1
ATOM 1722 N N . LEU A 1 215 ? -3.611 -17.060 -0.499 1.00 97.25 215 LEU A N 1
ATOM 1723 C CA . LEU A 1 215 ? -4.267 -16.749 0.773 1.00 97.25 215 LEU A CA 1
ATOM 1724 C C . LEU A 1 215 ? -5.472 -17.635 1.065 1.00 97.25 215 LEU A C 1
ATOM 1726 O O . LEU A 1 215 ? -5.810 -17.778 2.236 1.00 97.25 215 LEU A O 1
ATOM 1730 N N . HIS A 1 216 ? -6.113 -18.191 0.031 1.00 96.69 216 HIS A N 1
ATOM 1731 C CA . HIS A 1 216 ? -7.317 -19.017 0.158 1.00 96.69 216 HIS A CA 1
ATOM 1732 C C . HIS A 1 216 ? -8.357 -18.382 1.088 1.00 96.69 216 HIS A C 1
ATOM 1734 O O . HIS A 1 216 ? -8.882 -19.019 2.005 1.00 96.69 216 HIS A O 1
ATOM 1740 N N . CYS A 1 217 ? -8.605 -17.084 0.894 1.00 96.75 217 CYS A N 1
ATOM 1741 C CA . CYS A 1 217 ? -9.492 -16.361 1.777 1.00 96.75 217 CYS A CA 1
ATOM 1742 C C . CYS A 1 217 ? -10.929 -16.839 1.601 1.00 96.75 217 CYS A C 1
ATOM 1744 O O . CYS A 1 217 ? -11.358 -17.199 0.507 1.00 96.75 217 CYS A O 1
ATOM 1746 N N . THR A 1 218 ? -11.654 -16.865 2.712 1.00 97.62 218 THR A N 1
ATOM 1747 C CA . THR A 1 218 ? -13.067 -17.271 2.750 1.00 97.62 218 THR A CA 1
ATOM 1748 C C . THR A 1 218 ? -13.989 -16.059 2.725 1.00 97.62 218 THR A C 1
ATOM 1750 O O . THR A 1 218 ? -15.110 -16.135 2.231 1.00 97.62 218 THR A O 1
ATOM 1753 N N . HIS A 1 219 ? -13.504 -14.936 3.258 1.00 98.06 219 HIS A N 1
ATOM 1754 C CA . HIS A 1 219 ? -14.219 -13.674 3.326 1.00 98.06 219 HIS A CA 1
ATOM 1755 C C . HIS A 1 219 ? -13.285 -12.555 2.883 1.00 98.06 219 HIS A C 1
ATOM 1757 O O . HIS A 1 219 ? -12.119 -12.537 3.285 1.00 98.06 219 HIS A O 1
ATOM 1763 N N . TYR A 1 220 ? -13.791 -11.614 2.089 1.00 97.81 220 TYR A N 1
ATOM 1764 C CA . TYR A 1 220 ? -13.013 -10.463 1.639 1.00 97.81 220 TYR A CA 1
ATOM 1765 C C . TYR A 1 220 ? -13.743 -9.156 1.944 1.00 97.81 220 TYR A C 1
ATOM 1767 O O . TYR A 1 220 ? -14.818 -8.897 1.399 1.00 97.81 220 TYR A O 1
ATOM 1775 N N . VAL A 1 221 ? -13.154 -8.321 2.804 1.00 98.06 221 VAL A N 1
ATOM 1776 C CA . VAL A 1 221 ? -13.692 -7.000 3.148 1.00 98.06 221 VAL A CA 1
ATOM 1777 C C . VAL A 1 221 ? -13.297 -5.993 2.064 1.00 98.06 221 VAL A C 1
ATOM 1779 O O . VAL A 1 221 ? -12.175 -5.480 2.027 1.00 98.06 221 VAL A O 1
ATOM 1782 N N . ALA A 1 222 ? -14.239 -5.696 1.175 1.00 94.94 222 ALA A N 1
ATOM 1783 C CA . ALA A 1 222 ? -14.055 -4.795 0.046 1.00 94.94 222 ALA A CA 1
ATOM 1784 C C . ALA A 1 222 ? -14.408 -3.341 0.401 1.00 94.94 222 ALA A C 1
ATOM 1786 O O . ALA A 1 222 ? -15.348 -3.053 1.149 1.00 94.94 222 ALA A O 1
ATOM 1787 N N . GLY A 1 223 ? -13.662 -2.395 -0.175 1.00 89.44 223 GLY A N 1
ATOM 1788 C CA . GLY A 1 223 ? -14.041 -0.981 -0.176 1.00 89.44 223 GLY A CA 1
ATOM 1789 C C . GLY A 1 223 ? -15.282 -0.699 -1.036 1.00 89.44 223 GLY A C 1
ATOM 1790 O O . GLY A 1 223 ? -15.571 -1.432 -1.977 1.00 89.44 223 GLY A O 1
ATOM 1791 N N . ALA A 1 224 ? -15.969 0.420 -0.778 1.00 80.75 224 ALA A N 1
ATOM 1792 C CA . ALA A 1 224 ? -17.162 0.823 -1.538 1.00 80.75 224 ALA A CA 1
ATOM 1793 C C . ALA A 1 224 ? -16.925 0.915 -3.062 1.00 80.75 224 ALA A C 1
ATOM 1795 O O . ALA A 1 224 ? -17.749 0.456 -3.842 1.00 80.75 224 ALA A O 1
ATOM 1796 N N . GLY A 1 225 ? -15.781 1.462 -3.492 1.00 80.81 225 GLY A N 1
ATOM 1797 C CA . GLY A 1 225 ? -15.402 1.509 -4.912 1.00 80.81 225 GLY A CA 1
ATOM 1798 C C . GLY A 1 225 ? -14.724 0.236 -5.428 1.00 80.81 225 GLY A C 1
ATOM 1799 O O . GLY A 1 225 ? -14.624 0.051 -6.634 1.00 80.81 225 GLY A O 1
ATOM 1800 N N . GLU A 1 226 ? -14.254 -0.636 -4.531 1.00 83.81 226 GLU A N 1
ATOM 1801 C CA . GLU A 1 226 ? -13.548 -1.875 -4.879 1.00 83.81 226 GLU A CA 1
ATOM 1802 C C . GLU A 1 226 ? -14.502 -2.916 -5.465 1.00 83.81 226 GLU A C 1
ATOM 1804 O O . GLU A 1 226 ? -14.202 -3.517 -6.492 1.00 83.81 226 GLU A O 1
ATOM 1809 N N . GLN A 1 227 ? -15.707 -3.033 -4.903 1.00 79.31 227 GLN A N 1
ATOM 1810 C CA . GLN A 1 227 ? -16.735 -3.943 -5.418 1.00 79.31 227 GLN A CA 1
ATOM 1811 C C . GLN A 1 227 ? -17.142 -3.665 -6.869 1.00 79.31 227 GLN A C 1
ATOM 1813 O O . GLN A 1 227 ? -17.566 -4.579 -7.564 1.00 79.31 227 GLN A O 1
ATOM 1818 N N . ALA A 1 228 ? -16.994 -2.427 -7.351 1.00 81.69 228 ALA A N 1
ATOM 1819 C CA . ALA A 1 228 ? -17.383 -2.068 -8.712 1.00 81.69 228 ALA A CA 1
ATOM 1820 C C . ALA A 1 228 ? -16.449 -2.644 -9.791 1.00 81.69 228 ALA A C 1
ATOM 1822 O O . ALA A 1 228 ? -16.850 -2.723 -10.949 1.00 81.69 228 ALA A O 1
ATOM 1823 N N . TYR A 1 229 ? -15.212 -3.013 -9.437 1.00 82.50 229 TYR A N 1
ATOM 1824 C CA . TYR A 1 229 ? -14.226 -3.526 -10.395 1.00 82.50 229 TYR A CA 1
ATOM 1825 C C . TYR A 1 229 ? -13.699 -4.926 -10.068 1.00 82.50 229 TYR A C 1
ATOM 1827 O O . TYR A 1 229 ? -12.972 -5.494 -10.881 1.00 82.50 229 TYR A O 1
ATOM 1835 N N . LEU A 1 230 ? -14.020 -5.494 -8.902 1.00 86.25 230 LEU A N 1
ATOM 1836 C CA . LEU A 1 230 ? -13.634 -6.867 -8.589 1.00 86.25 230 LEU A CA 1
ATOM 1837 C C . LEU A 1 230 ? -14.358 -7.845 -9.519 1.00 86.25 230 LEU A C 1
ATOM 1839 O O . LEU A 1 230 ? -15.585 -7.880 -9.591 1.00 86.25 230 LEU A O 1
ATOM 1843 N N . ASN A 1 231 ? -13.590 -8.694 -10.194 1.00 88.38 231 ASN A N 1
ATOM 1844 C CA . ASN A 1 231 ? -14.144 -9.790 -10.967 1.00 88.38 231 ASN A CA 1
ATOM 1845 C C . ASN A 1 231 ? -14.426 -10.985 -10.047 1.00 88.38 231 ASN A C 1
ATOM 1847 O O . ASN A 1 231 ? -13.531 -11.760 -9.724 1.00 88.38 231 ASN A O 1
ATOM 1851 N N . HIS A 1 232 ? -15.679 -11.159 -9.630 1.00 89.06 232 HIS A N 1
ATOM 1852 C CA . HIS A 1 232 ? -16.049 -12.236 -8.703 1.00 89.06 232 HIS A CA 1
ATOM 1853 C C . HIS A 1 232 ? -15.821 -13.642 -9.291 1.00 89.06 232 HIS A C 1
ATOM 1855 O O . HIS A 1 232 ? -15.669 -14.600 -8.538 1.00 89.06 232 HIS A O 1
ATOM 1861 N N . ALA A 1 233 ? -15.739 -13.779 -10.621 1.00 91.06 233 ALA A N 1
ATOM 1862 C CA . ALA A 1 233 ? -15.427 -15.055 -11.265 1.00 91.06 233 ALA A CA 1
ATOM 1863 C C . ALA A 1 233 ? -13.979 -15.522 -11.023 1.00 91.06 233 ALA A C 1
ATOM 1865 O O . ALA A 1 233 ? -13.687 -16.700 -11.209 1.00 91.06 233 ALA A O 1
ATOM 1866 N N . ASP A 1 234 ? -13.081 -14.626 -10.600 1.00 90.44 234 ASP A N 1
ATOM 1867 C CA . ASP A 1 234 ? -11.691 -14.970 -10.282 1.00 90.44 234 ASP A CA 1
ATOM 1868 C C . ASP A 1 234 ? -11.527 -15.665 -8.923 1.00 90.44 234 ASP A C 1
ATOM 1870 O O . ASP A 1 234 ? -10.476 -16.258 -8.673 1.00 90.44 234 ASP A O 1
ATOM 1874 N N . ALA A 1 235 ? -12.540 -15.581 -8.056 1.00 91.69 235 ALA A N 1
ATOM 1875 C CA . ALA A 1 235 ? -12.557 -16.204 -6.736 1.00 91.69 235 ALA A CA 1
ATOM 1876 C C . ALA A 1 235 ? -14.009 -16.459 -6.265 1.00 91.69 235 ALA A C 1
ATOM 1878 O O . ALA A 1 235 ? -14.482 -15.807 -5.326 1.00 91.69 235 ALA A O 1
ATOM 1879 N N . PRO A 1 236 ? -14.750 -17.361 -6.939 1.00 93.44 236 PRO A N 1
ATOM 1880 C CA . PRO A 1 236 ? -16.167 -17.615 -6.662 1.00 93.44 236 PRO A CA 1
ATOM 1881 C C . PRO A 1 236 ? -16.436 -18.183 -5.259 1.00 93.44 236 PRO A C 1
ATOM 1883 O O . PRO A 1 236 ? -17.575 -18.170 -4.799 1.00 93.44 236 PRO A O 1
ATOM 1886 N N . GLU A 1 237 ? -15.410 -18.693 -4.581 1.00 93.31 237 GLU A N 1
ATOM 1887 C CA . GLU A 1 237 ? -15.474 -19.233 -3.225 1.00 93.31 237 GLU A CA 1
ATOM 1888 C C . GLU A 1 237 ? -15.479 -18.165 -2.116 1.00 93.31 237 GLU A C 1
ATOM 1890 O O . GLU A 1 237 ? -15.717 -18.500 -0.955 1.00 93.31 237 GLU A O 1
ATOM 1895 N N . ILE A 1 238 ? -15.201 -16.896 -2.443 1.00 96.00 238 ILE A N 1
ATOM 1896 C CA . ILE A 1 238 ? -15.119 -15.805 -1.465 1.00 96.00 238 ILE A CA 1
ATOM 1897 C C . ILE A 1 238 ? -16.507 -15.232 -1.164 1.00 96.00 238 ILE A C 1
ATOM 1899 O O . ILE A 1 238 ? -17.228 -14.786 -2.058 1.00 96.00 238 ILE A O 1
ATOM 1903 N N . THR A 1 239 ? -16.819 -15.090 0.123 1.00 96.25 239 THR A N 1
ATOM 1904 C CA . THR A 1 239 ? -17.902 -14.212 0.584 1.00 96.25 239 THR A CA 1
ATOM 1905 C C . THR A 1 239 ? -17.406 -12.767 0.665 1.00 96.25 239 THR A C 1
ATOM 1907 O O . THR A 1 239 ? -16.599 -12.413 1.529 1.00 96.25 239 THR A O 1
ATOM 1910 N N . PHE A 1 240 ? -17.889 -11.897 -0.221 1.00 95.81 240 PHE A N 1
ATOM 1911 C CA . PHE A 1 240 ? -17.543 -10.474 -0.186 1.00 95.81 240 PHE A CA 1
ATOM 1912 C C . PHE A 1 240 ? -18.355 -9.732 0.875 1.00 95.81 240 PHE A C 1
ATOM 1914 O O . PHE A 1 240 ? -19.580 -9.824 0.924 1.00 95.81 240 PHE A O 1
ATOM 1921 N N . VAL A 1 241 ? -17.660 -8.956 1.702 1.00 96.31 241 VAL A N 1
ATOM 1922 C CA . VAL A 1 241 ? -18.242 -8.139 2.769 1.00 96.31 241 VAL A CA 1
ATOM 1923 C C . VAL A 1 241 ? -17.920 -6.681 2.480 1.00 96.31 241 VAL A C 1
ATOM 1925 O O . VAL A 1 241 ? -16.768 -6.318 2.249 1.00 96.31 241 VAL A O 1
ATOM 1928 N N . THR A 1 242 ? -18.927 -5.817 2.466 1.00 95.44 242 THR A N 1
ATOM 1929 C CA . THR A 1 242 ? -18.701 -4.376 2.315 1.00 95.44 242 THR A CA 1
ATOM 1930 C C . THR A 1 242 ? -18.156 -3.819 3.624 1.00 95.44 242 THR A C 1
ATOM 1932 O O . THR A 1 242 ? -18.748 -4.056 4.675 1.00 95.44 242 THR A O 1
ATOM 1935 N N . ARG A 1 243 ? -17.051 -3.062 3.577 1.00 95.38 243 ARG A N 1
ATOM 1936 C CA . ARG A 1 243 ? -16.595 -2.307 4.754 1.00 95.38 243 ARG A CA 1
ATOM 1937 C C . ARG A 1 243 ? -17.683 -1.353 5.247 1.00 95.38 243 ARG A C 1
ATOM 1939 O O . ARG A 1 243 ? -18.447 -0.811 4.446 1.00 95.38 243 ARG A O 1
ATOM 1946 N N . ASP A 1 244 ? -17.664 -1.056 6.536 1.00 94.06 244 ASP A N 1
ATOM 1947 C CA . ASP A 1 244 ? -18.560 -0.062 7.112 1.00 94.06 244 ASP A CA 1
ATOM 1948 C C . ASP A 1 244 ? -18.325 1.325 6.483 1.00 94.06 244 ASP A C 1
ATOM 1950 O O . ASP A 1 244 ? -17.217 1.687 6.044 1.00 94.06 244 ASP A O 1
ATOM 1954 N N . ALA A 1 245 ? -19.400 2.109 6.404 1.00 94.88 245 ALA A N 1
ATOM 1955 C CA . ALA A 1 245 ? -19.325 3.498 5.977 1.00 94.88 245 ALA A CA 1
ATOM 1956 C C . ALA A 1 245 ? -18.525 4.317 7.001 1.00 94.88 245 ALA A C 1
ATOM 1958 O O . ALA A 1 245 ? -18.623 4.099 8.205 1.00 94.88 245 ALA A O 1
ATOM 1959 N N . ILE A 1 246 ? -17.740 5.276 6.513 1.00 95.50 246 ILE A N 1
ATOM 1960 C CA . ILE A 1 246 ? -16.968 6.192 7.353 1.00 95.50 246 ILE A CA 1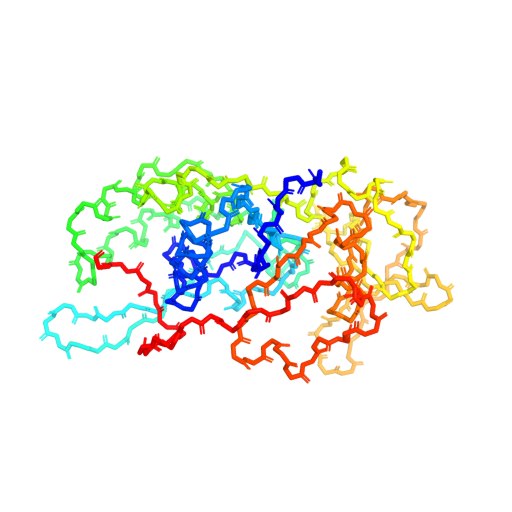
ATOM 1961 C C . ILE A 1 246 ? -16.938 7.563 6.687 1.00 95.50 246 ILE A C 1
ATOM 1963 O O . ILE A 1 246 ? -16.835 7.660 5.459 1.00 95.50 246 ILE A O 1
ATOM 1967 N N . ASP A 1 247 ? -17.065 8.613 7.491 1.00 95.19 247 ASP A N 1
ATOM 1968 C CA . ASP A 1 247 ? -16.954 9.988 7.029 1.00 95.19 247 ASP A CA 1
ATOM 1969 C C . ASP A 1 247 ? -15.526 10.286 6.561 1.00 95.19 247 ASP A C 1
ATOM 1971 O O . ASP A 1 247 ? -14.563 9.674 7.028 1.00 95.19 247 ASP A O 1
ATOM 1975 N N . ARG A 1 248 ? -15.383 11.244 5.634 1.00 95.00 248 ARG A N 1
ATOM 1976 C CA . ARG A 1 248 ? -14.070 11.732 5.173 1.00 95.00 248 ARG A CA 1
ATOM 1977 C C . ARG A 1 248 ? -13.127 10.581 4.803 1.00 95.00 248 ARG A C 1
ATOM 1979 O O . ARG A 1 248 ? -11.971 10.554 5.207 1.00 95.00 248 ARG A O 1
ATOM 1986 N N . SER A 1 249 ? -13.640 9.600 4.059 1.00 95.69 249 SER A N 1
ATOM 1987 C CA . SER A 1 249 ? -12.981 8.305 3.853 1.00 95.69 249 SER A CA 1
ATOM 1988 C C . SER A 1 249 ? -11.549 8.394 3.323 1.00 95.69 249 SER A C 1
ATOM 1990 O O . SER A 1 249 ? -10.737 7.528 3.647 1.00 95.69 249 SER A O 1
ATOM 1992 N N . ASP A 1 250 ? -11.252 9.427 2.532 1.00 95.88 250 ASP A N 1
ATOM 1993 C CA . ASP A 1 250 ? -9.940 9.664 1.922 1.00 95.88 250 ASP A CA 1
ATOM 1994 C C . ASP A 1 250 ? -8.974 10.472 2.803 1.00 95.88 250 ASP A C 1
ATOM 1996 O O . ASP A 1 250 ? -7.798 10.601 2.466 1.00 95.88 250 ASP A O 1
ATOM 2000 N N . GLU A 1 251 ? -9.434 10.993 3.941 1.00 98.06 251 GLU A N 1
ATOM 2001 C CA . GLU A 1 251 ? -8.586 11.656 4.932 1.00 98.06 251 GLU A CA 1
ATOM 2002 C C . GLU A 1 251 ? -7.933 10.637 5.868 1.00 98.06 251 GLU A C 1
ATOM 2004 O O . GLU A 1 251 ? -8.373 9.494 5.990 1.00 98.06 251 GLU A O 1
ATOM 2009 N N . ALA A 1 252 ? -6.859 11.044 6.534 1.00 98.25 252 ALA A N 1
ATOM 2010 C CA . ALA A 1 252 ? -6.128 10.199 7.459 1.00 98.25 252 ALA A CA 1
ATOM 2011 C C . ALA A 1 252 ? -6.903 9.955 8.764 1.00 98.25 252 ALA A C 1
ATOM 2013 O O . ALA A 1 252 ? -7.558 10.845 9.310 1.00 98.25 252 ALA A O 1
ATOM 2014 N N . TYR A 1 253 ? -6.791 8.735 9.281 1.00 97.75 253 TYR A N 1
ATOM 2015 C CA . TYR A 1 253 ? -7.171 8.385 10.641 1.00 97.75 253 TYR A CA 1
ATOM 2016 C C . TYR A 1 253 ? -6.012 8.738 11.580 1.00 97.75 253 TYR A C 1
ATOM 2018 O O . TYR A 1 253 ? -4.943 8.133 11.500 1.00 97.75 253 TYR A O 1
ATOM 2026 N N . ALA A 1 254 ? -6.217 9.734 12.438 1.00 93.88 254 ALA A N 1
ATOM 2027 C CA . ALA A 1 254 ? -5.248 10.188 13.438 1.00 93.88 254 ALA A CA 1
ATOM 2028 C C . ALA A 1 254 ? -5.969 10.699 14.700 1.00 93.88 254 ALA A C 1
ATOM 2030 O O . ALA A 1 254 ? -5.551 11.690 15.310 1.00 93.88 254 ALA A O 1
ATOM 2031 N N . ASP A 1 255 ? -7.073 10.025 15.033 1.00 83.25 255 ASP A N 1
ATOM 2032 C CA . ASP A 1 255 ? -7.964 10.326 16.157 1.00 83.25 255 ASP A CA 1
ATOM 2033 C C . ASP A 1 255 ? -7.627 9.450 17.372 1.00 83.25 255 ASP A C 1
ATOM 2035 O O . ASP A 1 255 ? -7.232 8.274 17.168 1.00 83.25 255 ASP A O 1
#

Secondary structure (DSSP, 8-state):
-PPPEEEEEE---TTTTBHHHHHHHHHHHHHHHHH--EEEEEE-TT---TTTT-EEEE-TTT--EEEE----SSHHHHHHS-TTT-BPPTTHHHHHHTTGGGTS-HHHHHHHHH---SBHHHHHHHHHHHTTTTTTEEEEETT-HHHHHHSPP-SSEEEEEEETTEEEEEEEPTTS-EEEEEETTEEEEEP-----GGGEEE-TTTHHHHHHHHH--SEEEE-TTTTTT--GGG-TT-EEEEPPP-TTTTSB---

pLDDT: mean 96.09, std 4.16, range [61.25, 98.81]